Protein AF-A0A9W8NAR3-F1 (afdb_monomer)

Sequence (316 aa):
MAICALVTGRVRDGSVTNPRWDLSSLLWLDSNVFYLETQRQLASVGDQADVHTIRAHAILAITAIQNGRTRNLHKHLGIYHMLVDMYALHAESNWPFWSIYTLDVFQSVVWGGTIRSREQQTNVSYPIEVEDDLLNDTDDSHFNLSMTQASPGINTLSPSSRDSSSGGNDCWLFGWNFVTDLYRVLEHALTRFRGKQHCSRREGFLTDIYQEQSTVTATSVHNSAMAMYANLPENFKQTAPITYDSRKDLFGFQAANITASLQLLRIVLFTAEGASIQDRCRIASEVIAAFISIPVEYLLAKSKRLCCPWHNFWIT

Foldseek 3Di:
DLVLLQVLLLLCLVLDDDPVDPSVVSVVDHSVVVLVVLVVVLVVCPPVDDPVNLVSLLSQLLSCVLVVNVVSVCVSLVVNVVVCVVVVVLEQVRDDDQLSQLVLLVCCLPVVDDRPDAPVSGHHDQDDQDAPVVVDPPDPDDPPPPPPDDDPDDDDDDPPDDPPDDGRLLRLSNLVVLLSVLSNLSNVLCCPQVVVVVCVVPDDPVCVVCVPPDPDALVNSLVVNVVVVVPRDPLLQAQDDDPVPPSSNSSNLSNLSSLLSNLSSVQSRCVRVVHDPVVNVVSVVVNVVSNVRHPVSSVSSPVSPSRDPPPDPPVD

Mean predicted aligned error: 10.88 Å

Nearest PDB structures (foldseek):
  5k3g-assembly1_A  TM=2.071E-01  e=2.905E+00  Caenorhabditis elegans
  5k3h-assembly2_C  TM=1.997E-01  e=3.308E+00  Caenorhabditis elegans

Solvent-accessible surface area (backbone atoms only — not comparable to full-atom values): 18632 Å² total; per-residue (Å²): 83,36,66,54,15,39,50,29,43,35,49,69,61,56,35,66,77,63,83,90,53,70,58,74,69,49,56,74,49,61,28,61,59,28,44,52,51,35,53,55,52,59,67,70,44,66,91,68,71,49,75,65,54,44,50,41,25,51,40,44,18,50,37,19,52,52,68,70,34,59,71,51,19,52,53,23,46,51,52,29,51,53,49,35,61,75,69,54,37,45,35,48,94,66,45,95,53,67,49,62,42,44,31,39,42,48,50,16,70,75,74,69,52,77,65,80,74,54,68,94,76,42,56,61,80,80,82,78,64,63,57,75,86,77,66,63,94,81,61,99,67,77,84,77,70,78,86,75,70,96,71,89,78,90,73,84,84,68,97,82,77,75,84,87,73,86,57,66,92,78,20,66,54,47,48,50,51,51,43,49,50,52,41,52,51,41,46,53,47,46,57,58,40,54,40,51,72,57,41,78,79,52,91,49,82,61,54,75,75,60,57,78,85,69,86,80,46,54,68,57,54,50,54,51,54,51,51,55,58,67,72,47,62,65,65,49,70,41,47,65,77,87,74,85,43,69,77,64,39,47,30,24,51,35,9,49,46,40,53,53,52,51,45,50,44,50,54,54,40,45,65,53,74,68,58,51,72,69,55,50,52,51,52,52,50,51,44,50,52,59,53,68,66,40,48,63,65,55,44,40,40,39,82,55,35,79,55,61,88,72,73,70,80,75,78,117

Secondary structure (DSSP, 8-state):
-HHHHHHHHHHHTT----TTS-HHHHHTS-HHHHHHHHHHHHHHSTT---HHHHHHHHHHHHHHHHTT-HHHHHHHHHHHHHHHHHTTTTBGGG---HHHHHHHHHHHHHH-----S-GGG-B-PPPP---GGG--TT--S----------S------TT----SS-TTT-HHHHHHHHHHHHHHHHHHIIIIIHHHHHTT---HHHHHS-------HHHHHHHHHHHHHTS-GGGT--PPP-S-HHHHHHHHHHHHHHHHHHHHHHHHHHHTT--HHHHHHHHHHHHHHHHTS-HHHHHHHTT-TT---SSTT--

Radius of gyration: 21.17 Å; Cα contacts (8 Å, |Δi|>4): 261; chains: 1; bounding box: 52×56×61 Å

Structure (mmCIF, N/CA/C/O backbone):
data_AF-A0A9W8NAR3-F1
#
_entry.id   AF-A0A9W8NAR3-F1
#
loop_
_atom_site.group_PDB
_atom_site.id
_atom_site.type_symbol
_atom_site.label_atom_id
_atom_site.label_alt_id
_atom_site.label_comp_id
_atom_site.label_asym_id
_atom_site.label_entity_id
_atom_site.label_seq_id
_atom_site.pdbx_PDB_ins_code
_atom_site.Cartn_x
_atom_site.Cartn_y
_atom_site.Cartn_z
_atom_site.occupancy
_atom_site.B_iso_or_equiv
_atom_site.auth_seq_id
_atom_site.auth_comp_id
_atom_site.auth_asym_id
_atom_site.auth_atom_id
_atom_site.pdbx_PDB_model_num
ATOM 1 N N . MET A 1 1 ? 12.104 -1.908 -16.417 1.00 91.81 1 MET A N 1
ATOM 2 C CA . MET A 1 1 ? 13.060 -1.914 -15.280 1.00 91.81 1 MET A CA 1
ATOM 3 C C . MET A 1 1 ? 12.394 -1.747 -13.911 1.00 91.81 1 MET A C 1
ATOM 5 O O . MET A 1 1 ? 12.716 -2.525 -13.022 1.00 91.81 1 MET A O 1
ATOM 9 N N . ALA A 1 2 ? 11.440 -0.822 -13.722 1.00 92.25 2 ALA A N 1
ATOM 10 C CA . ALA A 1 2 ? 10.796 -0.596 -12.415 1.00 92.25 2 ALA A CA 1
ATOM 11 C C . ALA A 1 2 ? 10.169 -1.869 -11.806 1.00 92.25 2 ALA A C 1
ATOM 13 O O . ALA A 1 2 ? 10.406 -2.190 -10.644 1.00 92.25 2 ALA A O 1
ATOM 14 N N . ILE A 1 3 ? 9.422 -2.629 -12.618 1.00 91.50 3 ILE A N 1
ATOM 15 C CA . ILE A 1 3 ? 8.822 -3.909 -12.208 1.00 91.50 3 ILE A CA 1
ATOM 16 C C . ILE A 1 3 ? 9.911 -4.915 -11.820 1.00 91.50 3 ILE A C 1
ATOM 18 O O . ILE A 1 3 ? 9.800 -5.559 -10.783 1.00 91.50 3 ILE A O 1
ATOM 22 N N . CYS A 1 4 ? 10.996 -5.011 -12.594 1.00 92.94 4 CYS A N 1
ATOM 23 C CA . CYS A 1 4 ? 12.124 -5.893 -12.283 1.00 92.94 4 CYS A CA 1
ATOM 24 C C . CYS A 1 4 ? 12.739 -5.552 -10.921 1.00 92.94 4 CYS A C 1
ATOM 26 O O . CYS A 1 4 ? 12.999 -6.460 -10.138 1.00 92.94 4 CYS A O 1
ATOM 28 N N . ALA A 1 5 ? 12.907 -4.264 -10.600 1.00 93.88 5 ALA A N 1
ATOM 29 C CA . ALA A 1 5 ? 13.390 -3.824 -9.291 1.00 93.88 5 ALA A CA 1
ATOM 30 C C . ALA A 1 5 ? 12.467 -4.301 -8.159 1.00 93.88 5 ALA A C 1
ATOM 32 O O . ALA A 1 5 ? 12.941 -4.853 -7.164 1.00 93.88 5 ALA A O 1
ATOM 33 N N . LEU A 1 6 ? 11.152 -4.146 -8.328 1.00 91.75 6 LEU A N 1
ATOM 34 C CA . LEU A 1 6 ? 10.161 -4.605 -7.357 1.00 91.75 6 LEU A CA 1
ATOM 35 C C . LEU A 1 6 ? 10.187 -6.133 -7.184 1.00 91.75 6 LEU A C 1
ATOM 37 O O . LEU A 1 6 ? 10.246 -6.636 -6.063 1.00 91.75 6 LEU A O 1
ATOM 41 N N . VAL A 1 7 ? 10.147 -6.875 -8.292 1.00 90.19 7 VAL A N 1
ATOM 42 C CA . VAL A 1 7 ? 10.046 -8.342 -8.302 1.00 90.19 7 VAL A CA 1
ATOM 43 C C . VAL A 1 7 ? 11.311 -8.989 -7.746 1.00 90.19 7 VAL A C 1
ATOM 45 O O . VAL A 1 7 ? 11.210 -9.840 -6.869 1.00 90.19 7 VAL A O 1
ATOM 48 N N . THR A 1 8 ? 12.498 -8.557 -8.173 1.00 91.00 8 THR A N 1
ATOM 49 C CA . THR A 1 8 ? 13.775 -9.062 -7.627 1.00 91.00 8 THR A CA 1
ATOM 50 C C . THR A 1 8 ? 13.908 -8.764 -6.137 1.00 91.00 8 THR A C 1
ATOM 52 O O . THR A 1 8 ? 14.331 -9.627 -5.372 1.00 91.00 8 THR A O 1
ATOM 55 N N . GLY A 1 9 ? 13.445 -7.590 -5.688 1.00 89.25 9 GLY A N 1
ATOM 56 C CA . GLY A 1 9 ? 13.336 -7.286 -4.264 1.00 89.25 9 GLY A CA 1
ATOM 57 C C . GLY A 1 9 ? 12.456 -8.304 -3.536 1.00 89.25 9 GLY A C 1
ATOM 58 O O . GLY A 1 9 ? 12.820 -8.775 -2.466 1.00 89.25 9 GLY A O 1
ATOM 59 N N . ARG A 1 10 ? 11.317 -8.691 -4.124 1.00 87.81 10 ARG A N 1
ATOM 60 C CA . ARG A 1 10 ? 10.401 -9.686 -3.539 1.00 87.81 10 ARG A CA 1
ATOM 61 C C . ARG A 1 10 ? 10.975 -11.095 -3.511 1.00 87.81 10 ARG A C 1
ATOM 63 O O . ARG A 1 10 ? 10.739 -11.805 -2.541 1.00 87.81 10 ARG A O 1
ATOM 70 N N . VAL A 1 11 ? 11.734 -11.486 -4.532 1.00 89.75 11 VAL A N 1
ATOM 71 C CA . VAL A 1 11 ? 12.467 -12.759 -4.530 1.00 89.75 11 VAL A CA 1
ATOM 72 C C . VAL A 1 11 ? 13.490 -12.769 -3.394 1.00 89.75 11 VAL A C 1
ATOM 74 O O . VAL A 1 11 ? 13.456 -13.674 -2.565 1.00 89.75 11 VAL A O 1
ATOM 77 N N . ARG A 1 12 ? 14.329 -11.727 -3.292 1.00 89.19 12 ARG A N 1
ATOM 78 C CA . ARG A 1 12 ? 15.300 -11.554 -2.194 1.00 89.19 12 ARG A CA 1
ATOM 79 C C . ARG A 1 12 ? 14.636 -11.641 -0.819 1.00 89.19 12 ARG A C 1
ATOM 81 O O . ARG A 1 12 ? 15.211 -12.181 0.116 1.00 89.19 12 ARG A O 1
ATOM 88 N N . ASP A 1 13 ? 13.432 -11.092 -0.700 1.00 84.44 13 ASP A N 1
ATOM 89 C CA . ASP A 1 13 ? 12.681 -11.033 0.551 1.00 84.44 13 ASP A CA 1
ATOM 90 C C . ASP A 1 13 ? 11.906 -12.326 0.879 1.00 84.44 13 ASP A C 1
ATOM 92 O O . ASP A 1 13 ? 11.224 -12.373 1.901 1.00 84.44 13 ASP A O 1
ATOM 96 N N . GLY A 1 14 ? 11.993 -13.364 0.038 1.00 86.25 14 GLY A N 1
ATOM 97 C CA . GLY A 1 14 ? 11.310 -14.645 0.248 1.00 86.25 14 GLY A CA 1
ATOM 98 C C . GLY A 1 14 ? 9.807 -14.615 -0.045 1.00 86.25 14 GLY A C 1
ATOM 99 O O . GLY A 1 14 ? 9.084 -15.533 0.326 1.00 86.25 14 GLY A O 1
ATOM 100 N N . SER A 1 15 ? 9.306 -13.573 -0.718 1.00 83.88 15 SER A N 1
ATOM 101 C CA . SER A 1 15 ? 7.883 -13.429 -1.054 1.00 83.88 15 SER A CA 1
ATOM 102 C C . SER A 1 15 ? 7.422 -14.339 -2.202 1.00 83.88 15 SER A C 1
ATOM 104 O O . SER A 1 15 ? 6.232 -14.358 -2.517 1.00 83.88 15 SER A O 1
ATOM 106 N N . VAL A 1 16 ? 8.350 -15.012 -2.889 1.00 85.19 16 VAL A N 1
ATOM 107 C CA . VAL A 1 16 ? 8.065 -15.943 -3.987 1.00 85.19 16 VAL A CA 1
ATOM 108 C C . VAL A 1 16 ? 8.358 -17.353 -3.494 1.00 85.19 16 VAL A C 1
ATOM 110 O O . VAL A 1 16 ? 9.515 -17.717 -3.322 1.00 85.19 16 VAL A O 1
ATOM 113 N N . THR A 1 17 ? 7.303 -18.130 -3.263 1.00 83.12 17 THR A N 1
ATOM 114 C CA . THR A 1 17 ? 7.389 -19.498 -2.722 1.00 83.12 17 THR A CA 1
ATOM 115 C C . THR A 1 17 ? 7.013 -20.572 -3.742 1.00 83.12 17 THR A C 1
ATOM 117 O O . THR A 1 17 ? 7.220 -21.754 -3.491 1.00 83.12 17 THR A O 1
ATOM 120 N N . ASN A 1 18 ? 6.481 -20.180 -4.907 1.00 84.50 18 ASN A N 1
ATOM 121 C CA . ASN A 1 18 ? 6.012 -21.130 -5.912 1.00 84.50 18 ASN A CA 1
ATOM 122 C C . ASN A 1 18 ? 7.185 -21.940 -6.497 1.00 84.50 18 ASN A C 1
ATOM 124 O O . ASN A 1 18 ? 8.070 -21.337 -7.113 1.00 84.50 18 ASN A O 1
ATOM 128 N N . PRO A 1 19 ? 7.169 -23.282 -6.371 1.00 83.88 19 PRO A N 1
ATOM 129 C CA . PRO A 1 19 ? 8.270 -24.144 -6.797 1.00 83.88 19 PRO A CA 1
ATOM 130 C C . PRO A 1 19 ? 8.473 -24.175 -8.317 1.00 83.88 19 PRO A C 1
ATOM 132 O O . PRO A 1 19 ? 9.491 -24.675 -8.781 1.00 83.88 19 PRO A O 1
ATOM 135 N N . ARG A 1 20 ? 7.535 -23.632 -9.108 1.00 87.75 20 ARG A N 1
ATOM 136 C CA . ARG A 1 20 ? 7.681 -23.519 -10.568 1.00 87.75 20 ARG A CA 1
ATOM 137 C C . ARG A 1 20 ? 8.817 -22.586 -10.997 1.00 87.75 20 ARG A C 1
ATOM 139 O O . ARG A 1 20 ? 9.223 -22.624 -12.153 1.00 87.75 20 ARG A O 1
ATOM 146 N N . TRP A 1 21 ? 9.264 -21.701 -10.109 1.00 86.75 21 TRP A N 1
ATOM 147 C CA . TRP A 1 21 ? 10.299 -20.717 -10.402 1.00 86.75 21 TRP A CA 1
ATOM 148 C C . TRP A 1 21 ? 11.654 -21.178 -9.873 1.00 86.75 21 TRP A C 1
ATOM 150 O O . TRP A 1 21 ? 11.768 -21.600 -8.724 1.00 86.75 21 TRP A O 1
ATOM 160 N N . ASP A 1 22 ? 12.698 -21.016 -10.685 1.00 89.38 22 ASP A N 1
ATOM 161 C CA . ASP A 1 22 ? 14.076 -21.194 -10.234 1.00 89.38 22 ASP A CA 1
ATOM 162 C C . ASP A 1 22 ? 14.505 -19.998 -9.369 1.00 89.38 22 ASP A C 1
ATOM 164 O O . ASP A 1 22 ? 14.980 -18.969 -9.850 1.00 89.38 22 ASP A O 1
ATOM 168 N N . LEU A 1 23 ? 14.295 -20.124 -8.058 1.00 87.69 23 LEU A N 1
ATOM 169 C CA . LEU A 1 23 ? 14.657 -19.085 -7.096 1.00 87.69 23 LEU A CA 1
ATOM 170 C C . LEU A 1 23 ? 16.171 -18.871 -7.022 1.00 87.69 23 LEU A C 1
ATOM 172 O O . LEU A 1 23 ? 16.607 -17.753 -6.750 1.00 87.69 23 LEU A O 1
ATOM 176 N N . SER A 1 24 ? 16.978 -19.906 -7.274 1.00 88.50 24 SER A N 1
ATOM 177 C CA . SER A 1 24 ? 18.432 -19.811 -7.166 1.00 88.50 24 SER A CA 1
ATOM 178 C C . SER A 1 24 ? 18.999 -18.842 -8.192 1.00 88.50 24 SER A C 1
ATOM 180 O O . SER A 1 24 ? 19.799 -17.993 -7.813 1.00 88.50 24 SER A O 1
ATOM 182 N N . SER A 1 25 ? 18.557 -18.900 -9.452 1.00 89.62 25 SER A N 1
ATOM 183 C CA . SER A 1 25 ? 18.981 -17.930 -10.471 1.00 89.62 25 SER A CA 1
ATOM 184 C C . SER A 1 25 ? 18.446 -16.521 -10.206 1.00 89.62 25 SER A C 1
ATOM 186 O O . SER A 1 25 ? 19.183 -15.546 -10.358 1.00 89.62 25 SER A O 1
ATOM 188 N N . LEU A 1 26 ? 17.197 -16.395 -9.751 1.00 87.75 26 LEU A N 1
ATOM 189 C CA . LEU A 1 26 ? 16.574 -15.095 -9.489 1.00 87.75 26 LEU A CA 1
ATOM 190 C C . LEU A 1 26 ? 17.193 -14.351 -8.293 1.00 87.75 26 LEU A C 1
ATOM 192 O O . LEU A 1 26 ? 17.181 -13.121 -8.277 1.00 87.75 26 LEU A O 1
ATOM 196 N N . LEU A 1 27 ? 17.753 -15.066 -7.313 1.00 88.88 27 LEU A N 1
ATOM 197 C CA . LEU A 1 27 ? 18.422 -14.472 -6.148 1.00 88.88 27 LEU A CA 1
ATOM 198 C C . LEU A 1 27 ? 19.744 -13.769 -6.489 1.00 88.88 27 LEU A C 1
ATOM 200 O O . LEU A 1 27 ? 20.149 -12.869 -5.756 1.00 88.88 27 LEU A O 1
ATOM 204 N N . TRP A 1 28 ? 20.402 -14.134 -7.595 1.00 89.81 28 TRP A N 1
ATOM 205 C CA . TRP A 1 28 ? 21.632 -13.466 -8.047 1.00 89.81 28 TRP A CA 1
ATOM 206 C C . TRP A 1 28 ? 21.384 -12.063 -8.616 1.00 89.81 28 TRP A C 1
ATOM 208 O O . TRP A 1 28 ? 22.326 -11.290 -8.792 1.00 89.81 28 TRP A O 1
ATOM 218 N N . LEU A 1 29 ? 20.129 -11.717 -8.912 1.00 91.31 29 LEU A N 1
ATOM 219 C CA . LEU A 1 29 ? 19.759 -10.426 -9.479 1.00 91.31 29 LEU A CA 1
ATOM 220 C C . LEU A 1 29 ? 19.651 -9.352 -8.387 1.00 91.31 29 LEU A C 1
ATOM 222 O O . LEU A 1 29 ? 18.815 -9.439 -7.486 1.00 91.31 29 LEU A O 1
ATOM 226 N N . ASP A 1 30 ? 20.436 -8.278 -8.504 1.00 91.44 30 ASP A N 1
ATOM 227 C CA . ASP A 1 30 ? 20.342 -7.142 -7.582 1.00 91.44 30 ASP A CA 1
ATOM 228 C C . ASP A 1 30 ? 19.218 -6.172 -7.989 1.00 91.44 30 ASP A C 1
ATOM 230 O O . ASP A 1 30 ? 19.285 -5.475 -9.006 1.00 91.44 30 ASP A O 1
ATOM 234 N N . SER A 1 31 ? 18.201 -6.070 -7.129 1.00 91.38 31 SER A N 1
ATOM 235 C CA . SER A 1 31 ? 17.097 -5.105 -7.229 1.00 91.38 31 SER A CA 1
ATOM 236 C C . SER A 1 31 ? 17.566 -3.658 -7.419 1.00 91.38 31 SER A C 1
ATOM 238 O O . SER A 1 31 ? 16.918 -2.888 -8.135 1.00 91.38 31 SER A O 1
ATOM 240 N N . ASN A 1 32 ? 18.711 -3.277 -6.842 1.00 94.19 32 ASN A N 1
ATOM 241 C CA . ASN A 1 32 ? 19.236 -1.918 -6.963 1.00 94.19 32 ASN A CA 1
ATOM 242 C C . ASN A 1 32 ? 19.672 -1.563 -8.377 1.00 94.19 32 ASN A C 1
ATOM 244 O O . ASN A 1 32 ? 19.496 -0.412 -8.771 1.00 94.19 32 ASN A O 1
ATOM 248 N N . VAL A 1 33 ? 20.195 -2.521 -9.142 1.00 96.06 33 VAL A N 1
ATOM 249 C CA . VAL A 1 33 ? 20.620 -2.286 -10.527 1.00 96.06 33 VAL A CA 1
ATOM 250 C C . VAL A 1 33 ? 19.419 -1.838 -11.356 1.00 96.06 33 VAL A C 1
ATOM 252 O O . VAL A 1 33 ? 19.454 -0.790 -11.999 1.00 96.06 33 VAL A O 1
ATOM 255 N N . PHE A 1 34 ? 18.303 -2.561 -11.251 1.00 96.56 34 PHE A N 1
ATOM 256 C CA . PHE A 1 34 ? 17.056 -2.206 -11.928 1.00 96.56 34 PHE A CA 1
ATOM 257 C C . PHE A 1 34 ? 16.450 -0.899 -11.404 1.00 96.56 34 PHE A C 1
ATOM 259 O O . PHE A 1 34 ? 15.904 -0.113 -12.183 1.00 96.56 34 PHE A O 1
ATOM 266 N N . TYR A 1 35 ? 16.541 -0.652 -10.094 1.00 96.12 35 TYR A N 1
ATOM 267 C CA . TYR A 1 35 ? 16.041 0.575 -9.474 1.00 96.12 35 TYR A CA 1
ATOM 268 C C . TYR A 1 35 ? 16.787 1.809 -10.000 1.00 96.12 35 TYR A C 1
ATOM 270 O O . TYR A 1 35 ? 16.156 2.766 -10.451 1.00 96.12 35 TYR A O 1
ATOM 278 N N . LEU A 1 36 ? 18.123 1.774 -9.983 1.00 96.25 36 LEU A N 1
ATOM 279 C CA . LEU A 1 36 ? 18.986 2.860 -10.455 1.00 96.25 36 LEU A CA 1
ATOM 280 C C . LEU A 1 36 ? 18.841 3.079 -11.959 1.00 96.25 36 LEU A C 1
ATOM 282 O O . LEU A 1 36 ? 18.730 4.221 -12.398 1.00 96.25 36 LEU A O 1
ATOM 286 N N . GLU A 1 37 ? 18.758 2.003 -12.741 1.00 96.31 37 GLU A N 1
ATOM 287 C CA . GLU A 1 37 ? 18.550 2.113 -14.184 1.00 96.31 37 GLU A CA 1
ATOM 288 C C . GLU A 1 37 ? 17.192 2.746 -14.512 1.00 96.31 37 GLU A C 1
ATOM 290 O O . GLU A 1 37 ? 17.100 3.605 -15.385 1.00 96.31 37 GLU A O 1
ATOM 295 N N . THR A 1 38 ? 16.142 2.417 -13.752 1.00 95.62 38 THR A N 1
ATOM 296 C CA . THR A 1 38 ? 14.844 3.095 -13.888 1.00 95.62 38 THR A CA 1
ATOM 297 C C . THR A 1 38 ? 14.971 4.590 -13.587 1.00 95.62 38 THR A C 1
ATOM 299 O O . THR A 1 38 ? 14.441 5.410 -14.328 1.00 95.62 38 THR A O 1
ATOM 302 N N . GLN A 1 39 ? 15.693 4.974 -12.528 1.00 94.94 39 GLN A N 1
ATOM 303 C CA . GLN A 1 39 ? 15.910 6.389 -12.209 1.00 94.94 39 GLN A CA 1
ATOM 304 C C . GLN A 1 39 ? 16.693 7.119 -13.304 1.00 94.94 39 GLN A C 1
ATOM 306 O O . GLN A 1 39 ? 16.363 8.261 -13.619 1.00 94.94 39 GLN A O 1
ATOM 311 N N . ARG A 1 40 ? 17.695 6.463 -13.898 1.00 94.56 40 ARG A N 1
ATOM 312 C CA . ARG A 1 40 ? 18.472 7.001 -15.018 1.00 94.56 40 ARG A CA 1
ATOM 313 C C . ARG A 1 40 ? 17.588 7.248 -16.240 1.00 94.56 40 ARG A C 1
ATOM 315 O O . ARG A 1 40 ? 17.671 8.317 -16.835 1.00 94.56 40 ARG A O 1
ATOM 322 N N . GLN A 1 41 ? 16.717 6.295 -16.576 1.00 93.44 41 GLN A N 1
ATOM 323 C CA . GLN A 1 41 ? 15.772 6.428 -17.687 1.00 93.44 41 GLN A CA 1
ATOM 324 C C . GLN A 1 41 ? 14.765 7.550 -17.431 1.00 93.44 41 GLN A C 1
ATOM 326 O O . GLN A 1 41 ? 14.601 8.416 -18.281 1.00 93.44 41 GLN A O 1
ATOM 331 N N . LEU A 1 42 ? 14.172 7.616 -16.237 1.00 92.81 42 LEU A N 1
ATOM 332 C CA . LEU A 1 42 ? 13.229 8.684 -15.886 1.00 92.81 42 LEU A CA 1
ATOM 333 C C . LEU A 1 42 ? 13.876 10.075 -15.916 1.00 92.81 42 LEU A C 1
ATOM 335 O O . LEU A 1 42 ? 13.237 11.032 -16.331 1.00 92.81 42 LEU A O 1
ATOM 339 N N . ALA A 1 43 ? 15.152 10.195 -15.541 1.00 89.06 43 ALA A N 1
ATOM 340 C CA . ALA A 1 43 ? 15.880 11.458 -15.656 1.00 89.06 43 ALA A CA 1
ATOM 341 C C . ALA A 1 43 ? 16.096 11.898 -17.116 1.00 89.06 43 ALA A C 1
ATOM 343 O O . ALA A 1 43 ? 16.239 13.089 -17.374 1.00 89.06 43 ALA A O 1
ATOM 344 N N . SER A 1 44 ? 16.111 10.956 -18.066 1.00 86.19 44 SER A N 1
ATOM 345 C CA . SER A 1 44 ? 16.266 11.252 -19.497 1.00 86.19 44 SER A CA 1
ATOM 346 C C . SER A 1 44 ? 14.963 11.625 -20.211 1.00 86.19 44 SER A C 1
ATOM 348 O O . SER A 1 44 ? 15.029 12.177 -21.304 1.00 86.19 44 SER A O 1
ATOM 350 N N . VAL A 1 45 ? 13.800 11.360 -19.601 1.00 83.19 45 VAL A N 1
ATOM 351 C CA . VAL A 1 45 ? 12.476 11.659 -20.183 1.00 83.19 45 VAL A CA 1
ATOM 352 C C . VAL A 1 45 ? 12.226 13.174 -20.305 1.00 83.19 45 VAL A C 1
ATOM 354 O O . VAL A 1 45 ? 11.510 13.610 -21.205 1.00 83.19 45 VAL A O 1
ATOM 357 N N . GLY A 1 46 ? 12.864 13.996 -19.462 1.00 75.00 46 GLY A N 1
ATOM 358 C CA . GLY A 1 46 ? 12.698 15.454 -19.491 1.00 75.00 46 GLY A CA 1
ATOM 359 C C . GLY A 1 46 ? 11.231 15.865 -19.323 1.00 75.00 46 GLY A C 1
ATOM 360 O O . GLY A 1 46 ? 10.529 15.308 -18.482 1.00 75.00 46 GLY A O 1
ATOM 361 N N . ASP A 1 47 ? 10.768 16.808 -20.148 1.00 74.19 47 ASP A N 1
ATOM 362 C CA . ASP A 1 47 ? 9.387 17.323 -20.115 1.00 74.19 47 ASP A CA 1
ATOM 363 C C . ASP A 1 47 ? 8.367 16.415 -20.833 1.00 74.19 47 ASP A C 1
ATOM 365 O O . ASP A 1 47 ? 7.166 16.671 -20.788 1.00 74.19 47 ASP A O 1
ATOM 369 N N . GLN A 1 48 ? 8.813 15.342 -21.495 1.00 78.56 48 GLN A N 1
ATOM 370 C CA . GLN A 1 48 ? 7.954 14.423 -22.254 1.00 78.56 48 GLN A CA 1
ATOM 371 C C . GLN A 1 48 ? 7.436 13.282 -21.370 1.00 78.56 48 GLN A C 1
ATOM 373 O O . GLN A 1 48 ? 7.544 12.108 -21.724 1.00 78.56 48 GLN A O 1
ATOM 378 N N . ALA A 1 49 ? 6.920 13.613 -20.185 1.00 81.19 49 ALA A N 1
ATOM 379 C CA . ALA A 1 49 ? 6.352 12.601 -19.310 1.00 81.19 49 ALA A CA 1
ATOM 380 C C . ALA A 1 49 ? 5.101 11.991 -19.955 1.00 81.19 49 ALA A C 1
ATOM 382 O O . ALA A 1 49 ? 4.237 12.672 -20.508 1.00 81.19 49 ALA A O 1
ATOM 383 N N . ASP A 1 50 ? 5.025 10.673 -19.890 1.00 84.75 50 ASP A N 1
ATOM 384 C CA . ASP A 1 50 ? 3.899 9.902 -20.374 1.00 84.75 50 ASP A CA 1
ATOM 385 C C . ASP A 1 50 ? 3.258 9.127 -19.224 1.00 84.75 50 ASP A C 1
ATOM 387 O O . ASP A 1 50 ? 3.692 9.125 -18.066 1.00 84.75 50 ASP A O 1
ATOM 391 N N . VAL A 1 51 ? 2.213 8.399 -19.570 1.00 82.62 51 VAL A N 1
ATOM 392 C CA . VAL A 1 51 ? 1.511 7.508 -18.663 1.00 82.62 51 VAL A CA 1
ATOM 393 C C . VAL A 1 51 ? 2.459 6.477 -18.018 1.00 82.62 51 VAL A C 1
ATOM 395 O O . VAL A 1 51 ? 2.336 6.171 -16.828 1.00 82.62 51 VAL A O 1
ATOM 398 N N . HIS A 1 52 ? 3.453 5.965 -18.749 1.00 85.56 52 HIS A N 1
ATOM 399 C CA . HIS A 1 52 ? 4.429 5.008 -18.219 1.00 85.56 52 HIS A CA 1
ATOM 400 C C . HIS A 1 52 ? 5.401 5.632 -17.211 1.00 85.56 52 HIS A C 1
ATOM 402 O O . HIS A 1 52 ? 5.821 4.957 -16.269 1.00 85.56 52 HIS A O 1
ATOM 408 N N . THR A 1 53 ? 5.699 6.920 -17.339 1.00 90.56 53 THR A N 1
ATOM 409 C CA . THR A 1 53 ? 6.500 7.702 -16.390 1.00 90.56 53 THR A CA 1
ATOM 410 C C . THR A 1 53 ? 5.801 7.771 -15.031 1.00 90.56 53 THR A C 1
ATOM 412 O O . THR A 1 53 ? 6.412 7.510 -13.989 1.00 90.56 53 THR A O 1
ATOM 415 N N . ILE A 1 54 ? 4.487 8.011 -15.036 1.00 89.31 54 ILE A N 1
ATOM 416 C CA . ILE A 1 54 ? 3.643 8.017 -13.830 1.00 89.31 54 ILE A CA 1
ATOM 417 C C . ILE A 1 54 ? 3.644 6.628 -13.178 1.00 89.31 54 ILE A C 1
ATOM 419 O O . ILE A 1 54 ? 3.911 6.492 -11.980 1.00 89.31 54 ILE A O 1
ATOM 423 N N . ARG A 1 55 ? 3.437 5.575 -13.983 1.00 87.81 55 ARG A N 1
ATOM 424 C CA . ARG A 1 55 ? 3.472 4.162 -13.552 1.00 87.81 55 ARG A CA 1
ATOM 425 C C . ARG A 1 55 ? 4.814 3.790 -12.931 1.00 87.81 55 ARG A C 1
ATOM 427 O O . ARG A 1 55 ? 4.867 3.158 -11.878 1.00 87.81 55 ARG A O 1
ATOM 434 N N . ALA A 1 56 ? 5.912 4.205 -13.553 1.00 92.75 56 ALA A N 1
ATOM 435 C CA . ALA A 1 56 ? 7.253 3.936 -13.061 1.00 92.75 56 ALA A CA 1
ATOM 436 C C . ALA A 1 56 ? 7.496 4.607 -11.703 1.00 92.75 56 ALA A C 1
ATOM 438 O O . ALA A 1 56 ? 8.041 3.967 -10.804 1.00 92.75 56 ALA A O 1
ATOM 439 N N . HIS A 1 57 ? 7.047 5.851 -11.507 1.00 93.62 57 HIS A N 1
ATOM 440 C CA . HIS A 1 57 ? 7.122 6.513 -10.204 1.00 93.62 57 HIS A CA 1
ATOM 441 C C . HIS A 1 57 ? 6.267 5.827 -9.136 1.00 93.62 57 HIS A C 1
ATOM 443 O O . HIS A 1 57 ? 6.767 5.595 -8.035 1.00 93.62 57 HIS A O 1
ATOM 449 N N . ALA A 1 58 ? 5.045 5.410 -9.468 1.00 91.44 58 ALA A N 1
ATOM 450 C CA . ALA A 1 58 ? 4.215 4.575 -8.601 1.00 91.44 58 ALA A CA 1
ATOM 451 C C . ALA A 1 58 ? 4.951 3.287 -8.171 1.00 91.44 58 ALA A C 1
ATOM 453 O O . ALA A 1 58 ? 5.082 2.997 -6.981 1.00 91.44 58 ALA A O 1
ATOM 454 N N . ILE A 1 59 ? 5.525 2.543 -9.119 1.00 92.56 59 ILE A N 1
ATOM 455 C CA . ILE A 1 59 ? 6.245 1.291 -8.836 1.00 92.56 59 ILE A CA 1
ATOM 456 C C . ILE A 1 59 ? 7.532 1.540 -8.035 1.00 92.56 59 ILE A C 1
ATOM 458 O O . ILE A 1 59 ? 7.854 0.766 -7.129 1.00 92.56 59 ILE A O 1
ATOM 462 N N . LEU A 1 60 ? 8.272 2.618 -8.311 1.00 94.56 60 LEU A N 1
ATOM 463 C CA . LEU A 1 60 ? 9.460 2.980 -7.532 1.00 94.56 60 LEU A CA 1
ATOM 464 C C . LEU A 1 60 ? 9.105 3.407 -6.105 1.00 94.56 60 LEU A C 1
ATOM 466 O O . LEU A 1 60 ? 9.855 3.076 -5.189 1.00 94.56 60 LEU A O 1
ATOM 470 N N . ALA A 1 61 ? 7.968 4.075 -5.887 1.00 93.06 61 ALA A N 1
ATOM 471 C CA . ALA A 1 61 ? 7.456 4.373 -4.550 1.00 93.06 61 ALA A CA 1
ATOM 472 C C . ALA A 1 61 ? 7.202 3.076 -3.761 1.00 93.06 61 ALA A C 1
ATOM 474 O O . ALA A 1 61 ? 7.689 2.920 -2.639 1.00 93.06 61 ALA A O 1
ATOM 475 N N . ILE A 1 62 ? 6.548 2.101 -4.394 1.00 90.19 62 ILE A N 1
ATOM 476 C CA . ILE A 1 62 ? 6.273 0.775 -3.821 1.00 90.19 62 ILE A CA 1
ATOM 477 C C . ILE A 1 62 ? 7.574 -0.004 -3.557 1.00 90.19 62 ILE A C 1
ATOM 479 O O . ILE A 1 62 ? 7.752 -0.638 -2.517 1.00 90.19 62 ILE A O 1
ATOM 483 N N . THR A 1 63 ? 8.537 0.081 -4.471 1.00 91.75 63 THR A N 1
ATOM 484 C CA . THR A 1 63 ? 9.850 -0.555 -4.303 1.00 91.75 63 THR A CA 1
ATOM 485 C C . THR A 1 63 ? 10.651 0.110 -3.180 1.00 91.75 63 THR A C 1
ATOM 487 O O . THR A 1 63 ? 11.376 -0.555 -2.439 1.00 91.75 63 THR A O 1
ATOM 490 N N . ALA A 1 64 ? 10.526 1.427 -3.017 1.00 92.19 64 ALA A N 1
ATOM 491 C CA . ALA A 1 64 ? 11.196 2.173 -1.964 1.00 92.19 64 ALA A CA 1
ATOM 492 C C . ALA A 1 64 ? 10.659 1.799 -0.579 1.00 92.19 64 ALA A C 1
ATOM 494 O O . ALA A 1 64 ? 11.462 1.523 0.311 1.00 92.19 64 ALA A O 1
ATOM 495 N N . ILE A 1 65 ? 9.335 1.721 -0.401 1.00 87.31 65 ILE A N 1
ATOM 496 C CA . ILE A 1 65 ? 8.731 1.301 0.873 1.00 87.31 65 ILE A CA 1
ATOM 497 C C . ILE A 1 65 ? 9.079 -0.149 1.219 1.00 87.31 65 ILE A C 1
ATOM 499 O O . ILE A 1 65 ? 9.472 -0.419 2.351 1.00 87.31 65 ILE A O 1
ATOM 503 N N . GLN A 1 66 ? 9.058 -1.054 0.235 1.00 85.94 66 GLN A N 1
ATOM 504 C CA . GLN A 1 66 ? 9.489 -2.444 0.400 1.00 85.94 66 GLN A CA 1
ATOM 505 C C . GLN A 1 66 ? 10.933 -2.548 0.932 1.00 85.94 66 GLN A C 1
ATOM 507 O O . GLN A 1 66 ? 11.241 -3.411 1.753 1.00 85.94 66 GLN A O 1
ATOM 512 N N . ASN A 1 67 ? 11.814 -1.650 0.489 1.00 87.81 67 ASN A N 1
ATOM 513 C CA . ASN A 1 67 ? 13.214 -1.590 0.908 1.00 87.81 67 ASN A CA 1
ATOM 514 C C . ASN A 1 67 ? 13.462 -0.674 2.126 1.00 87.81 67 ASN A C 1
ATOM 516 O O . ASN A 1 67 ? 14.616 -0.376 2.430 1.00 87.81 67 ASN A O 1
ATOM 520 N N . GLY A 1 68 ? 12.416 -0.166 2.790 1.00 86.44 68 GLY A N 1
ATOM 521 C CA . GLY A 1 68 ? 12.545 0.748 3.934 1.00 86.44 68 GLY A CA 1
ATOM 522 C C . GLY A 1 68 ? 13.104 2.139 3.590 1.00 86.44 68 GLY A C 1
ATOM 523 O O . GLY A 1 68 ? 13.515 2.887 4.475 1.00 86.44 68 GLY A O 1
ATOM 524 N N . ARG A 1 69 ? 13.130 2.525 2.308 1.00 91.06 69 ARG A N 1
ATOM 525 C CA . ARG A 1 69 ? 13.674 3.802 1.813 1.00 91.06 69 ARG A CA 1
ATOM 526 C C . ARG A 1 69 ? 12.606 4.898 1.817 1.00 91.06 69 ARG A C 1
ATOM 528 O O . ARG A 1 69 ? 12.185 5.371 0.763 1.00 91.06 69 ARG A O 1
ATOM 535 N N . THR A 1 70 ? 12.188 5.339 3.000 1.00 89.12 70 THR A N 1
ATOM 536 C CA . THR A 1 70 ? 11.089 6.314 3.185 1.00 89.12 70 THR A CA 1
ATOM 537 C C . THR A 1 70 ? 11.290 7.637 2.434 1.00 89.12 70 THR A C 1
ATOM 539 O O . THR A 1 70 ? 10.360 8.152 1.820 1.00 89.12 70 THR A O 1
ATOM 542 N N . ARG A 1 71 ? 12.518 8.171 2.381 1.00 92.56 71 ARG A N 1
ATOM 543 C CA . ARG A 1 71 ? 12.822 9.378 1.584 1.00 92.56 71 ARG A CA 1
ATOM 544 C C . ARG A 1 71 ? 12.538 9.179 0.093 1.00 92.56 71 ARG A C 1
ATOM 546 O O . ARG A 1 71 ? 11.967 10.059 -0.546 1.00 92.56 71 ARG A O 1
ATOM 553 N N . ASN A 1 72 ? 12.901 8.019 -0.452 1.00 94.31 72 ASN A N 1
ATOM 554 C CA . ASN A 1 72 ? 12.656 7.702 -1.858 1.00 94.31 72 ASN A CA 1
ATOM 555 C C . ASN A 1 72 ? 11.171 7.449 -2.131 1.00 94.31 72 ASN A C 1
ATOM 557 O O . ASN A 1 72 ? 10.682 7.866 -3.177 1.00 94.31 72 ASN A O 1
ATOM 561 N N . LEU A 1 73 ? 10.455 6.830 -1.185 1.00 91.81 73 LEU A N 1
ATOM 562 C CA . LEU A 1 73 ? 8.997 6.699 -1.229 1.00 91.81 73 LEU A CA 1
ATOM 563 C C . LEU A 1 73 ? 8.347 8.078 -1.408 1.00 91.81 73 LEU A C 1
ATOM 565 O O . LEU A 1 73 ? 7.617 8.282 -2.372 1.00 91.81 73 LEU A O 1
ATOM 569 N N . HIS A 1 74 ? 8.664 9.044 -0.540 1.00 92.50 74 HIS A N 1
ATOM 570 C CA . HIS A 1 74 ? 8.085 10.387 -0.632 1.00 92.50 74 HIS A CA 1
ATOM 571 C C . HIS A 1 74 ? 8.513 11.144 -1.888 1.00 92.50 74 HIS A C 1
ATOM 573 O O . HIS A 1 74 ? 7.688 11.843 -2.468 1.00 92.50 74 HIS A O 1
ATOM 579 N N . LYS A 1 75 ? 9.768 10.995 -2.338 1.00 94.69 75 LYS A N 1
ATOM 580 C CA . LYS A 1 75 ? 10.225 11.576 -3.610 1.00 94.69 75 LYS A CA 1
ATOM 581 C C . LYS A 1 75 ? 9.358 11.087 -4.771 1.00 94.69 75 LYS A C 1
ATOM 583 O O . LYS A 1 75 ? 8.877 11.892 -5.559 1.00 94.69 75 LYS A O 1
ATOM 588 N N . HIS A 1 76 ? 9.174 9.774 -4.880 1.00 94.44 76 HIS A N 1
ATOM 589 C CA . HIS A 1 76 ? 8.437 9.185 -5.991 1.00 94.44 76 HIS A CA 1
ATOM 590 C C . HIS A 1 76 ? 6.929 9.426 -5.897 1.00 94.44 76 HIS A C 1
ATOM 592 O O . HIS A 1 76 ? 6.328 9.720 -6.923 1.00 94.44 76 HIS A O 1
ATOM 598 N N . LEU A 1 77 ? 6.340 9.411 -4.696 1.00 92.44 77 LEU A N 1
ATOM 599 C CA . LEU A 1 77 ? 4.951 9.839 -4.503 1.00 92.44 77 LEU A CA 1
ATOM 600 C C . LEU A 1 77 ? 4.758 11.319 -4.848 1.00 92.44 77 LEU A C 1
ATOM 602 O O . LEU A 1 77 ? 3.800 11.659 -5.525 1.00 92.44 77 LEU A O 1
ATOM 606 N N . GLY A 1 78 ? 5.672 12.203 -4.439 1.00 92.88 78 GLY A N 1
ATOM 607 C CA . GLY A 1 78 ? 5.587 13.630 -4.759 1.00 92.88 78 GLY A CA 1
ATOM 608 C C . GLY A 1 78 ? 5.567 13.891 -6.266 1.00 92.88 78 GLY A C 1
ATOM 609 O O . GLY A 1 78 ? 4.710 14.627 -6.744 1.00 92.88 78 GLY A O 1
ATOM 610 N N . ILE A 1 79 ? 6.459 13.234 -7.014 1.00 92.50 79 ILE A N 1
ATOM 611 C CA . ILE A 1 79 ? 6.476 13.328 -8.481 1.00 92.50 79 ILE A CA 1
ATOM 612 C C . ILE A 1 79 ? 5.217 12.690 -9.081 1.00 92.50 79 ILE A C 1
ATOM 614 O O . ILE A 1 79 ? 4.617 13.274 -9.973 1.00 92.50 79 ILE A O 1
ATOM 618 N N . TYR A 1 80 ? 4.783 11.530 -8.576 1.00 91.75 80 TYR A N 1
ATOM 619 C CA . TYR A 1 80 ? 3.544 10.887 -9.020 1.00 91.75 80 TYR A CA 1
ATOM 620 C C . TYR A 1 80 ? 2.339 11.830 -8.900 1.00 91.75 80 TYR A C 1
ATOM 622 O O . TYR A 1 80 ? 1.627 12.014 -9.879 1.00 91.75 80 TYR A O 1
ATOM 630 N N . HIS A 1 81 ? 2.133 12.457 -7.736 1.00 90.62 81 HIS A N 1
ATOM 631 C CA . HIS A 1 81 ? 1.000 13.362 -7.521 1.00 90.62 81 HIS A CA 1
ATOM 632 C C . HIS A 1 81 ? 1.089 14.608 -8.403 1.00 90.62 81 HIS A C 1
ATOM 634 O O . HIS A 1 81 ? 0.099 14.976 -9.020 1.00 90.62 81 HIS A O 1
ATOM 640 N N . MET A 1 82 ? 2.284 15.190 -8.546 1.00 90.62 82 MET A N 1
ATOM 641 C CA . MET A 1 82 ? 2.505 16.300 -9.476 1.00 90.62 82 MET A CA 1
ATOM 642 C C . MET A 1 82 ? 2.091 15.926 -10.906 1.00 90.62 82 MET A C 1
ATOM 644 O O . MET A 1 82 ? 1.398 16.700 -11.556 1.00 90.62 82 MET A O 1
ATOM 648 N N . LEU A 1 83 ? 2.474 14.743 -11.397 1.00 89.06 83 LEU A N 1
ATOM 649 C CA . LEU A 1 83 ? 2.086 14.302 -12.738 1.00 89.06 83 LEU A CA 1
ATOM 650 C C . LEU A 1 83 ? 0.577 14.018 -12.830 1.00 89.06 83 LEU A C 1
ATOM 652 O O . LEU A 1 83 ? -0.054 14.415 -13.802 1.00 89.06 83 LEU A O 1
ATOM 656 N N . VAL A 1 84 ? -0.026 13.388 -11.817 1.00 87.25 84 VAL A N 1
ATOM 657 C CA . VAL A 1 84 ? -1.488 13.187 -11.750 1.00 87.25 84 VAL A CA 1
ATOM 658 C C . VAL A 1 84 ? -2.241 14.511 -11.880 1.00 87.25 84 VAL A C 1
ATOM 660 O O . VAL A 1 84 ? -3.221 14.575 -12.623 1.00 87.25 84 VAL A O 1
ATOM 663 N N . ASP A 1 85 ? -1.761 15.563 -11.218 1.00 86.94 85 ASP A N 1
ATOM 664 C CA . ASP A 1 85 ? -2.345 16.900 -11.305 1.00 86.94 85 ASP A CA 1
ATOM 665 C C . ASP A 1 85 ? -2.121 17.523 -12.692 1.00 86.94 85 ASP A C 1
ATOM 667 O O . ASP A 1 85 ? -3.064 18.045 -13.287 1.00 86.94 85 ASP A O 1
ATOM 671 N N . MET A 1 86 ? -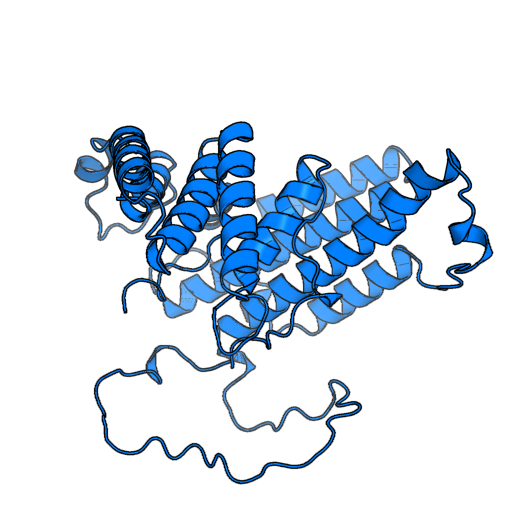0.907 17.413 -13.249 1.00 87.06 86 MET A N 1
ATOM 672 C CA . MET A 1 86 ? -0.572 17.935 -14.584 1.00 87.06 86 MET A CA 1
ATOM 673 C C . MET A 1 86 ? -1.431 17.330 -15.703 1.00 87.06 86 MET A C 1
ATOM 675 O O . MET A 1 86 ? -1.793 18.042 -16.637 1.00 87.06 86 MET A O 1
ATOM 679 N N . TYR A 1 87 ? -1.768 16.040 -15.611 1.00 84.50 87 TYR A N 1
ATOM 680 C CA . TYR A 1 87 ? -2.560 15.326 -16.623 1.00 84.50 87 TYR A CA 1
ATOM 681 C C . TYR A 1 87 ? -4.043 15.169 -16.252 1.00 84.50 87 TYR A C 1
ATOM 683 O O . TYR A 1 87 ? -4.767 14.452 -16.939 1.00 84.50 87 TYR A O 1
ATOM 691 N N . ALA A 1 88 ? -4.509 15.814 -15.176 1.00 82.56 88 ALA A N 1
ATOM 692 C CA . ALA A 1 88 ? -5.886 15.712 -14.687 1.00 82.56 88 ALA A CA 1
ATOM 693 C C . ALA A 1 88 ? -6.377 14.254 -14.504 1.00 82.56 88 ALA A C 1
ATOM 695 O O . ALA A 1 88 ? -7.510 13.901 -14.842 1.00 82.56 88 ALA A O 1
ATOM 696 N N . LEU A 1 89 ? -5.524 13.388 -13.943 1.00 78.12 89 LEU A N 1
ATOM 697 C CA . LEU A 1 89 ? -5.821 11.961 -13.717 1.00 78.12 89 LEU A CA 1
ATOM 698 C C . LEU A 1 89 ? -6.654 11.700 -12.451 1.00 78.12 89 LEU A C 1
ATOM 700 O O . LEU A 1 89 ? -6.736 10.573 -11.971 1.00 78.12 89 LEU A O 1
ATOM 704 N N . HIS A 1 90 ? -7.260 12.745 -11.890 1.00 76.38 90 HIS A N 1
ATOM 705 C CA . HIS A 1 90 ? -8.257 12.647 -10.824 1.00 76.38 90 HIS A CA 1
ATOM 706 C C . HIS A 1 90 ? -9.657 12.295 -11.361 1.00 76.38 90 HIS A C 1
ATOM 708 O O . HIS A 1 90 ? -10.565 12.046 -10.567 1.00 76.38 90 HIS A O 1
ATOM 714 N N . ALA A 1 91 ? -9.834 12.286 -12.688 1.00 75.81 91 ALA A N 1
ATOM 715 C CA . ALA A 1 91 ? -11.051 11.867 -13.373 1.00 75.81 91 ALA A CA 1
ATOM 716 C C . ALA A 1 91 ? -10.933 10.429 -13.903 1.00 75.81 91 ALA A C 1
ATOM 718 O O . ALA A 1 91 ? -9.923 10.057 -14.506 1.00 75.81 91 ALA A O 1
ATOM 719 N N . GLU A 1 92 ? -11.999 9.646 -13.725 1.00 71.12 92 GLU A N 1
ATOM 720 C CA . GLU A 1 92 ? -12.084 8.229 -14.103 1.00 71.12 92 GLU A CA 1
ATOM 721 C C . GLU A 1 92 ? -11.747 7.954 -15.567 1.00 71.12 92 GLU A C 1
ATOM 723 O O . GLU A 1 92 ? -11.114 6.947 -15.872 1.00 71.12 92 GLU A O 1
ATOM 728 N N . SER A 1 93 ? -12.101 8.878 -16.466 1.00 62.56 93 SER A N 1
ATOM 729 C CA . SER A 1 93 ? -11.834 8.758 -17.903 1.00 62.56 93 SER A CA 1
ATOM 730 C C . SER A 1 93 ? -10.353 8.583 -18.237 1.00 62.56 93 SER A C 1
ATOM 732 O O . SER A 1 93 ? -10.029 8.192 -19.355 1.00 62.56 93 SER A O 1
ATOM 734 N N . ASN A 1 94 ? -9.459 8.895 -17.293 1.00 57.84 94 ASN A N 1
ATOM 735 C CA . ASN A 1 94 ? -8.044 9.043 -17.567 1.00 57.84 94 ASN A CA 1
ATOM 736 C C . ASN A 1 94 ? -7.147 8.023 -16.836 1.00 57.84 94 ASN A C 1
ATOM 738 O O . ASN A 1 94 ? -6.000 7.884 -17.268 1.00 57.84 94 ASN A O 1
ATOM 742 N N . TRP A 1 95 ? -7.578 7.316 -15.763 1.00 67.00 95 TRP A N 1
ATOM 743 C CA . TRP A 1 95 ? -6.655 6.410 -15.033 1.00 67.00 95 TRP A CA 1
ATOM 744 C C . TRP A 1 95 ? -7.196 5.502 -13.889 1.00 67.00 95 TRP A C 1
ATOM 746 O O . TRP A 1 95 ? -8.051 5.941 -13.122 1.00 67.00 95 TRP A O 1
ATOM 756 N N . PRO A 1 96 ? -6.581 4.317 -13.612 1.00 63.81 96 PRO A N 1
ATOM 757 C CA . PRO A 1 96 ? -6.735 3.584 -12.339 1.00 63.81 96 PRO A CA 1
ATOM 758 C C . PRO A 1 96 ? -5.998 4.222 -11.133 1.00 63.81 96 PRO A C 1
ATOM 760 O O . PRO A 1 96 ? -4.787 4.085 -10.952 1.00 63.81 96 PRO A O 1
ATOM 763 N N . PHE A 1 97 ? -6.753 4.871 -10.242 1.00 75.81 97 PHE A N 1
ATOM 764 C CA . PHE A 1 97 ? -6.275 5.711 -9.123 1.00 75.81 97 PHE A CA 1
ATOM 765 C C . PHE A 1 97 ? -6.030 4.983 -7.778 1.00 75.81 97 PHE A C 1
ATOM 767 O O . PHE A 1 97 ? -5.089 5.286 -7.035 1.00 75.81 97 PHE A O 1
ATOM 774 N N . TRP A 1 98 ? -6.863 3.995 -7.455 1.00 80.62 98 TRP A N 1
ATOM 775 C CA . TRP A 1 98 ? -7.091 3.531 -6.080 1.00 80.62 98 TRP A CA 1
ATOM 776 C C . TRP A 1 98 ? -5.887 2.962 -5.326 1.00 80.62 98 TRP A C 1
ATOM 778 O O . TRP A 1 98 ? -5.830 3.024 -4.102 1.00 80.62 98 TRP A O 1
ATOM 788 N N . SER A 1 99 ? -4.889 2.408 -6.006 1.00 78.38 99 SER A N 1
ATOM 789 C CA . SER A 1 99 ? -3.786 1.748 -5.291 1.00 78.38 99 SER A CA 1
ATOM 790 C C . SER A 1 99 ? -2.706 2.681 -4.792 1.00 78.38 99 SER A C 1
ATOM 792 O O . SER A 1 99 ? -2.161 2.458 -3.708 1.00 78.38 99 SER A O 1
ATOM 794 N N . ILE A 1 100 ? -2.447 3.765 -5.521 1.00 86.19 100 ILE A N 1
ATOM 795 C CA . ILE A 1 100 ? -1.608 4.826 -4.973 1.00 86.19 100 ILE A CA 1
ATOM 796 C C . ILE A 1 100 ? -2.366 5.605 -3.906 1.00 86.19 100 ILE A C 1
ATOM 798 O O . ILE A 1 100 ? -1.753 5.962 -2.907 1.00 86.19 100 ILE A O 1
ATOM 802 N N . TYR A 1 101 ? -3.688 5.737 -4.027 1.00 88.00 101 TYR A N 1
ATOM 803 C CA . TYR A 1 101 ? -4.522 6.234 -2.935 1.00 88.00 101 TYR A CA 1
ATOM 804 C C . TYR A 1 101 ? -4.353 5.407 -1.648 1.00 88.00 101 TYR A C 1
ATOM 806 O O . TYR A 1 101 ? -3.964 5.958 -0.618 1.00 88.00 101 TYR A O 1
ATOM 814 N N . THR A 1 102 ? -4.517 4.076 -1.696 1.00 89.06 102 THR A N 1
ATOM 815 C CA . THR A 1 102 ? -4.327 3.233 -0.497 1.00 89.06 102 THR A CA 1
ATOM 816 C C . THR A 1 102 ? -2.909 3.328 0.076 1.00 89.06 102 THR A C 1
ATOM 818 O O . THR A 1 102 ? -2.735 3.356 1.295 1.00 89.06 102 THR A O 1
ATOM 821 N N . LEU A 1 103 ? -1.885 3.441 -0.784 1.00 88.38 103 LEU A N 1
ATOM 822 C CA . LEU A 1 103 ? -0.501 3.649 -0.351 1.00 88.38 103 LEU A CA 1
ATOM 823 C C . LEU A 1 103 ? -0.313 5.018 0.317 1.00 88.38 103 LEU A C 1
ATOM 825 O O . LEU A 1 103 ? 0.374 5.099 1.334 1.00 88.38 103 LEU A O 1
ATOM 829 N N . ASP A 1 104 ? -0.910 6.078 -0.225 1.00 89.69 104 ASP A N 1
ATOM 830 C CA . ASP A 1 104 ? -0.806 7.436 0.307 1.00 89.69 104 ASP A CA 1
ATOM 831 C C . ASP A 1 104 ? -1.491 7.565 1.678 1.00 89.69 104 ASP A C 1
ATOM 833 O O . ASP A 1 104 ? -0.924 8.141 2.615 1.00 89.69 104 ASP A O 1
ATOM 837 N N . VAL A 1 105 ? -2.655 6.931 1.851 1.00 90.56 105 VAL A N 1
ATOM 838 C CA . VAL A 1 105 ? -3.302 6.815 3.165 1.00 90.56 105 VAL A CA 1
ATOM 839 C C . VAL A 1 105 ? -2.428 5.994 4.112 1.00 90.56 105 VAL A C 1
ATOM 841 O O . VAL A 1 105 ? -2.117 6.455 5.211 1.00 90.56 105 VAL A O 1
ATOM 844 N N . PHE A 1 106 ? -1.965 4.812 3.693 1.00 88.88 106 PHE A N 1
ATOM 845 C CA . PHE A 1 106 ? -1.132 3.943 4.524 1.00 88.88 106 PHE A CA 1
ATOM 846 C C . PHE A 1 106 ? 0.128 4.646 5.044 1.00 88.88 106 PHE A C 1
ATOM 848 O O . PHE A 1 106 ? 0.392 4.641 6.249 1.00 88.88 106 PHE A O 1
ATOM 855 N N . GLN A 1 107 ? 0.903 5.270 4.151 1.00 88.06 107 GLN A N 1
ATOM 856 C CA . GLN A 1 107 ? 2.144 5.942 4.536 1.00 88.06 107 GLN A CA 1
ATOM 857 C C . GLN A 1 107 ? 1.875 7.100 5.506 1.00 88.06 107 GLN A C 1
ATOM 859 O O . GLN A 1 107 ? 2.629 7.293 6.463 1.00 88.06 107 GLN A O 1
ATOM 864 N N . SER A 1 108 ? 0.753 7.800 5.327 1.00 87.75 108 SER A N 1
ATOM 865 C CA . SER A 1 108 ? 0.324 8.879 6.217 1.00 87.75 108 SER A CA 1
ATOM 866 C C . SER A 1 108 ? -0.043 8.360 7.610 1.00 87.75 108 SER A C 1
ATOM 868 O O . SER A 1 108 ? 0.368 8.954 8.609 1.00 87.75 108 SER A O 1
ATOM 870 N N . VAL A 1 109 ? -0.737 7.216 7.701 1.00 84.94 109 VAL A N 1
ATOM 871 C CA . VAL A 1 109 ? -1.048 6.555 8.982 1.00 84.94 109 VAL A CA 1
ATOM 872 C C . VAL A 1 109 ? 0.235 6.171 9.725 1.00 84.94 109 VAL A C 1
ATOM 874 O O . VAL A 1 109 ? 0.370 6.484 10.911 1.00 84.94 109 VAL A O 1
ATOM 877 N N . VAL A 1 110 ? 1.164 5.497 9.040 1.00 83.00 110 VAL A N 1
ATOM 878 C CA . VAL A 1 110 ? 2.336 4.862 9.666 1.00 83.00 110 VAL A CA 1
ATOM 879 C C . VAL A 1 110 ? 3.433 5.861 10.019 1.00 83.00 110 VAL A C 1
ATOM 881 O O . VAL A 1 110 ? 3.955 5.818 11.131 1.00 83.00 110 VAL A O 1
ATOM 884 N N . TRP A 1 111 ? 3.777 6.777 9.110 1.00 82.44 111 TRP A N 1
ATOM 885 C CA . TRP A 1 111 ? 4.854 7.751 9.330 1.00 82.44 111 TRP A CA 1
ATOM 886 C C . TRP A 1 111 ? 4.364 9.119 9.815 1.00 82.44 111 TRP A C 1
ATOM 888 O O . 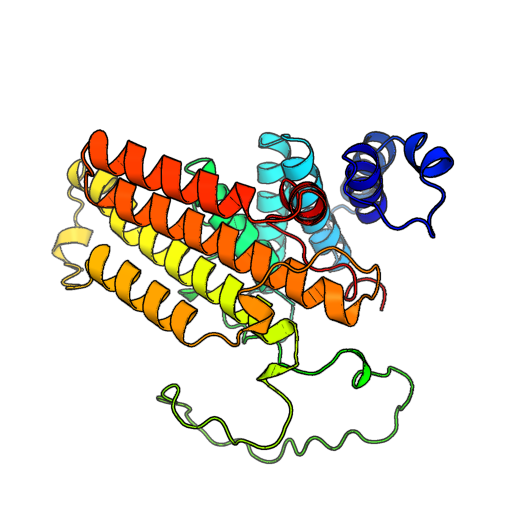TRP A 1 111 ? 5.179 10.013 10.031 1.00 82.44 111 TRP A O 1
ATOM 898 N N . GLY A 1 112 ? 3.055 9.295 10.024 1.00 75.75 112 GLY A N 1
ATOM 899 C CA . GLY A 1 112 ? 2.487 10.568 10.475 1.00 75.75 112 GLY A CA 1
ATOM 900 C C . GLY A 1 112 ? 2.571 11.675 9.421 1.00 75.75 112 GLY A C 1
ATOM 901 O O . GLY A 1 112 ? 2.735 12.841 9.773 1.00 75.75 112 GLY A O 1
ATOM 902 N N . GLY A 1 113 ? 2.505 11.300 8.142 1.00 78.75 113 GLY A N 1
ATOM 903 C CA . GLY A 1 113 ? 2.504 12.221 7.008 1.00 78.75 113 GLY A CA 1
ATOM 904 C C . GLY A 1 113 ? 1.121 12.791 6.682 1.00 78.75 113 GLY A C 1
ATOM 905 O O . GLY A 1 113 ? 0.110 12.430 7.286 1.00 78.75 113 GLY A O 1
ATOM 906 N N . THR A 1 114 ? 1.087 13.678 5.690 1.00 83.44 114 THR A N 1
ATOM 907 C CA . THR A 1 114 ? -0.151 14.229 5.124 1.00 83.44 114 THR A CA 1
ATOM 908 C C . THR A 1 114 ? -0.625 13.374 3.952 1.00 83.44 114 THR A C 1
ATOM 910 O O . THR A 1 114 ? 0.180 13.034 3.081 1.00 83.44 114 THR A O 1
ATOM 913 N N . ILE A 1 115 ? -1.933 13.108 3.913 1.00 87.88 115 ILE A N 1
ATOM 914 C CA . ILE A 1 115 ? -2.623 12.508 2.765 1.00 87.88 115 ILE A CA 1
ATOM 915 C C . ILE A 1 115 ? -2.729 13.574 1.672 1.00 87.88 115 ILE A C 1
ATOM 917 O O . ILE A 1 115 ? -3.300 14.643 1.911 1.00 87.88 115 ILE A O 1
ATOM 921 N N . ARG A 1 116 ? -2.142 13.304 0.506 1.00 86.12 116 ARG A N 1
ATOM 922 C CA . ARG A 1 116 ? -2.093 14.216 -0.645 1.00 86.12 116 ARG A CA 1
ATOM 923 C C . ARG A 1 116 ? -3.282 14.013 -1.567 1.00 86.12 116 ARG A C 1
ATOM 925 O O . ARG A 1 116 ? -3.847 14.994 -2.031 1.00 86.12 116 ARG A O 1
ATOM 932 N N . SER A 1 117 ? -3.672 12.765 -1.800 1.00 82.81 117 SER A N 1
ATOM 933 C CA . SER A 1 117 ? -4.841 12.437 -2.611 1.00 82.81 117 SER A CA 1
ATOM 934 C C . SER A 1 117 ? -6.047 12.195 -1.716 1.00 82.81 117 SER A C 1
ATOM 936 O O . SER A 1 117 ? -6.135 11.172 -1.043 1.00 82.81 117 SER A O 1
ATOM 938 N N . ARG A 1 118 ? -6.963 13.164 -1.704 1.00 84.44 118 ARG A N 1
ATOM 939 C CA . ARG A 1 118 ? -8.225 13.087 -0.969 1.00 84.44 118 ARG A CA 1
ATOM 940 C C . ARG A 1 118 ? -9.286 12.453 -1.840 1.00 84.44 118 ARG A C 1
ATOM 942 O O . ARG A 1 118 ? -9.497 12.910 -2.959 1.00 84.44 118 ARG A O 1
ATOM 949 N N . GLU A 1 119 ? -10.006 11.483 -1.295 1.00 83.50 119 GLU A N 1
ATOM 950 C CA . GLU A 1 119 ? -11.121 10.857 -2.006 1.00 83.50 119 GLU A CA 1
ATOM 951 C C . GLU A 1 119 ? -12.167 11.896 -2.458 1.00 83.50 119 GLU A C 1
ATOM 953 O O . GLU A 1 119 ? -12.613 11.889 -3.600 1.00 83.50 119 GLU A O 1
ATOM 958 N N . GLN A 1 120 ? -12.480 12.867 -1.591 1.00 82.69 120 GLN A N 1
ATOM 959 C CA . GLN A 1 120 ? -13.438 13.951 -1.865 1.00 82.69 120 GLN A CA 1
ATOM 960 C C . GLN A 1 120 ? -13.070 14.830 -3.073 1.00 82.69 120 GLN A C 1
ATOM 962 O O . GLN A 1 120 ? -13.903 15.597 -3.548 1.00 82.69 120 GLN A O 1
ATOM 967 N N . GLN A 1 121 ? -11.818 14.771 -3.532 1.00 82.88 121 GLN A N 1
ATOM 968 C CA . GLN A 1 121 ? -11.296 15.569 -4.643 1.00 82.88 121 GLN A CA 1
ATOM 969 C C . GLN A 1 121 ? -11.115 14.739 -5.919 1.00 82.88 121 GLN A C 1
ATOM 971 O O . GLN A 1 121 ? -10.556 15.228 -6.899 1.00 82.88 121 GLN A O 1
ATOM 976 N N . THR A 1 122 ? -11.563 13.485 -5.912 1.00 80.00 122 THR A N 1
ATOM 977 C CA . THR A 1 122 ? -11.366 12.540 -7.010 1.00 80.00 122 THR A CA 1
ATOM 978 C C . THR A 1 122 ? -12.698 11.979 -7.464 1.00 80.00 122 THR A C 1
ATOM 980 O O . THR A 1 122 ? -13.561 11.678 -6.646 1.00 80.00 122 THR A O 1
ATOM 983 N N . ASN A 1 123 ? -12.868 11.848 -8.777 1.00 79.56 123 ASN A N 1
ATOM 984 C CA . ASN A 1 123 ? -14.071 11.306 -9.391 1.00 79.56 123 ASN A CA 1
ATOM 985 C C . ASN A 1 123 ? -13.699 10.019 -10.122 1.00 79.56 123 ASN A C 1
ATOM 987 O O . ASN A 1 123 ? -13.544 10.026 -11.342 1.00 79.56 123 ASN A O 1
ATOM 991 N N . VAL A 1 124 ? -13.457 8.957 -9.353 1.00 79.00 124 VAL A N 1
ATOM 992 C CA . VAL A 1 124 ? -13.083 7.632 -9.856 1.00 79.00 124 VAL A CA 1
ATOM 993 C C . VAL A 1 124 ? -13.973 6.604 -9.176 1.00 79.00 124 VAL A C 1
ATOM 995 O O . VAL A 1 124 ? -13.987 6.535 -7.951 1.00 79.00 124 VAL A O 1
ATOM 998 N N . SER A 1 125 ? -14.721 5.822 -9.950 1.00 78.12 125 SER A N 1
ATOM 999 C CA . SER A 1 125 ? -15.554 4.738 -9.425 1.00 78.12 125 SER A CA 1
ATOM 1000 C C . SER A 1 125 ? -14.722 3.507 -9.061 1.00 78.12 125 SER A C 1
ATOM 1002 O O . SER A 1 125 ? -13.548 3.375 -9.425 1.00 78.12 125 SER A O 1
ATOM 1004 N N . TYR A 1 126 ? -15.322 2.581 -8.310 1.00 76.50 126 TYR A N 1
ATOM 1005 C CA . TYR A 1 126 ? -14.707 1.277 -8.089 1.00 76.50 126 TYR A CA 1
ATOM 1006 C C . TYR A 1 126 ? -14.588 0.493 -9.404 1.00 76.50 126 TYR A C 1
ATOM 1008 O O . TYR A 1 126 ? -15.497 0.561 -10.232 1.00 76.50 126 TYR A O 1
ATOM 1016 N N . PRO A 1 127 ? -13.511 -0.290 -9.592 1.00 72.12 127 PRO A N 1
ATOM 1017 C CA . PRO A 1 127 ? -13.468 -1.326 -10.610 1.00 72.12 127 PRO A CA 1
ATOM 1018 C C . PRO A 1 127 ? -14.683 -2.253 -10.494 1.00 72.12 127 PRO A C 1
ATOM 1020 O O . PRO A 1 127 ? -15.067 -2.661 -9.394 1.00 72.12 127 PRO A O 1
ATOM 1023 N N . ILE A 1 128 ? -15.272 -2.586 -11.641 1.00 73.94 128 ILE A N 1
ATOM 1024 C CA . ILE A 1 128 ? -16.415 -3.496 -11.725 1.00 73.94 128 ILE A CA 1
ATOM 1025 C C . ILE A 1 128 ? -15.943 -4.915 -11.386 1.00 73.94 128 ILE A C 1
ATOM 1027 O O . ILE A 1 128 ? -14.921 -5.371 -11.894 1.00 73.94 128 ILE A O 1
ATOM 1031 N N . GLU A 1 129 ? -16.698 -5.610 -10.538 1.00 71.12 129 GLU A N 1
ATOM 1032 C CA . GLU A 1 129 ? -16.417 -6.972 -10.067 1.00 71.12 129 GLU A CA 1
ATOM 1033 C C . GLU A 1 129 ? -16.686 -8.010 -11.167 1.00 71.12 129 GLU A C 1
ATOM 1035 O O . GLU A 1 129 ? -17.709 -8.691 -11.173 1.00 71.12 129 GLU A O 1
ATOM 1040 N N . VAL A 1 130 ? -15.762 -8.106 -12.122 1.00 66.56 130 VAL A N 1
ATOM 1041 C CA . VAL A 1 130 ? -15.766 -9.096 -13.208 1.00 66.56 130 VAL A CA 1
ATOM 1042 C C . VAL A 1 130 ? -14.590 -10.054 -13.005 1.00 66.56 130 VAL A C 1
ATOM 1044 O O . VAL A 1 130 ? -13.511 -9.628 -12.598 1.00 66.56 130 VAL A O 1
ATOM 1047 N N . GLU A 1 131 ? -14.787 -11.355 -13.238 1.00 61.72 131 GLU A N 1
ATOM 1048 C CA . GLU A 1 131 ? -13.681 -12.322 -13.222 1.00 61.72 131 GLU A CA 1
ATOM 1049 C C . GLU A 1 131 ? -12.712 -12.065 -14.388 1.00 61.72 131 GLU A C 1
ATOM 1051 O O . GLU A 1 131 ? -13.149 -11.914 -15.528 1.00 61.72 131 GLU A O 1
ATOM 1056 N N . ASP A 1 132 ? -11.401 -12.078 -14.112 1.00 58.28 132 ASP A N 1
ATOM 1057 C CA . ASP A 1 132 ? -10.339 -11.869 -15.113 1.00 58.28 132 ASP A CA 1
ATOM 1058 C C . ASP A 1 132 ? -10.495 -12.802 -16.340 1.00 58.28 132 ASP A C 1
ATOM 1060 O O . ASP A 1 132 ? -10.201 -12.403 -17.461 1.00 58.28 132 ASP A O 1
ATOM 1064 N N . ASP A 1 133 ? -11.011 -14.025 -16.150 1.00 56.91 133 ASP A N 1
ATOM 1065 C CA . ASP A 1 133 ? -11.207 -15.025 -17.215 1.00 56.91 133 ASP A CA 1
ATOM 1066 C C . ASP A 1 133 ? -12.304 -14.643 -18.235 1.00 56.91 133 ASP A C 1
ATOM 1068 O O . ASP A 1 133 ? -12.364 -15.208 -19.328 1.00 56.91 133 ASP A O 1
ATOM 1072 N N . LEU A 1 134 ? -13.174 -13.687 -17.893 1.00 51.50 134 LEU A N 1
ATOM 1073 C CA . LEU A 1 134 ? -14.200 -13.138 -18.788 1.00 51.50 134 LEU A CA 1
ATOM 1074 C C . LEU A 1 134 ? -13.674 -11.955 -19.619 1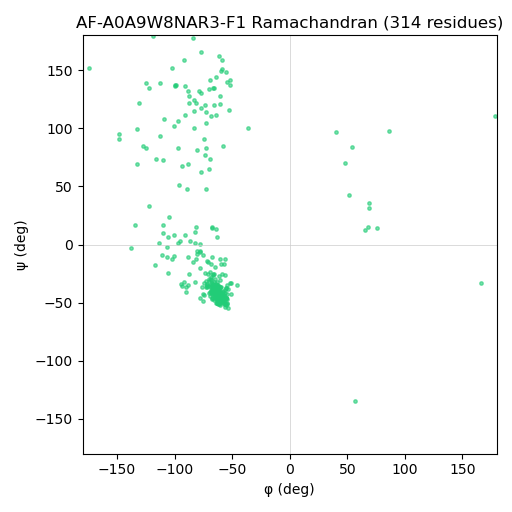.00 51.50 134 LEU A C 1
ATOM 1076 O O . LEU A 1 134 ? -14.344 -11.525 -20.556 1.00 51.50 134 LEU A O 1
ATOM 1080 N N . LEU A 1 135 ? -12.483 -11.440 -19.296 1.00 52.47 135 LEU A N 1
ATOM 1081 C CA . LEU A 1 135 ? -11.821 -10.319 -19.967 1.00 52.47 135 LEU A CA 1
ATOM 1082 C C . LEU A 1 135 ? -10.821 -10.832 -21.015 1.00 52.47 135 LEU A C 1
ATOM 1084 O O . LEU A 1 135 ? -9.643 -10.489 -20.996 1.00 52.47 135 LEU A O 1
ATOM 1088 N N . ASN A 1 136 ? -11.267 -11.719 -21.903 1.00 41.06 136 ASN A N 1
ATOM 1089 C CA . ASN A 1 136 ? -10.395 -12.274 -22.932 1.00 41.06 136 ASN A CA 1
ATOM 1090 C C . ASN A 1 136 ? -10.197 -11.239 -24.061 1.00 41.06 136 ASN A C 1
ATOM 1092 O O . ASN A 1 136 ? -11.151 -10.904 -24.759 1.00 41.06 136 ASN A O 1
ATOM 1096 N N . ASP A 1 137 ? -8.958 -10.786 -24.287 1.00 46.31 137 ASP A N 1
ATOM 1097 C CA . ASP A 1 137 ? -8.558 -9.788 -25.308 1.00 46.31 137 ASP A CA 1
ATOM 1098 C C . ASP A 1 137 ? -8.710 -10.267 -26.775 1.00 46.31 137 ASP A C 1
ATOM 1100 O O . ASP A 1 137 ? -8.112 -9.709 -27.694 1.00 46.31 137 ASP A O 1
ATOM 1104 N N . THR A 1 138 ? -9.451 -11.352 -27.031 1.00 40.75 138 THR A N 1
ATOM 1105 C CA . THR A 1 138 ? -9.441 -12.059 -28.328 1.00 40.75 138 THR A CA 1
ATOM 1106 C C . THR A 1 138 ? -10.710 -11.928 -29.162 1.00 40.75 138 THR A C 1
ATOM 1108 O O . THR A 1 138 ? -10.814 -12.608 -30.180 1.00 40.75 138 THR A O 1
ATOM 1111 N N . ASP A 1 139 ? -11.648 -11.054 -28.799 1.00 39.50 139 ASP A N 1
ATOM 1112 C CA . ASP A 1 139 ? -12.814 -10.793 -29.644 1.00 39.50 139 ASP A CA 1
ATOM 1113 C C . ASP A 1 139 ? -13.080 -9.290 -29.809 1.00 39.50 139 ASP A C 1
ATOM 1115 O O . ASP A 1 139 ? -13.755 -8.651 -29.006 1.00 39.50 139 ASP A O 1
ATOM 1119 N N . ASP A 1 140 ? -12.635 -8.752 -30.948 1.00 43.12 140 ASP A N 1
ATOM 1120 C CA . ASP A 1 140 ? -13.134 -7.508 -31.564 1.00 43.12 140 ASP A CA 1
ATOM 1121 C C . ASP A 1 140 ? -14.622 -7.622 -31.993 1.00 43.12 140 ASP A C 1
ATOM 1123 O O . ASP A 1 140 ? -15.147 -6.791 -32.738 1.00 43.12 140 ASP A O 1
ATOM 1127 N N . SER A 1 141 ? -15.343 -8.654 -31.541 1.00 38.66 141 SER A N 1
ATOM 1128 C CA . SER A 1 141 ? -16.744 -8.890 -31.862 1.00 38.66 141 SER A CA 1
ATOM 1129 C C . SER A 1 141 ? -17.644 -8.716 -30.629 1.00 38.66 141 SER A C 1
ATOM 1131 O O . SER A 1 141 ? -17.910 -9.622 -29.853 1.00 38.66 141 SER A O 1
ATOM 1133 N N . HIS A 1 142 ? -18.164 -7.494 -30.482 1.00 37.91 142 HIS A N 1
ATOM 1134 C CA . HIS A 1 142 ? -19.421 -7.185 -29.791 1.00 37.91 142 HIS A CA 1
ATOM 1135 C C . HIS A 1 142 ? -19.637 -7.818 -28.399 1.00 37.91 142 HIS A C 1
ATOM 1137 O O . HIS A 1 142 ? -20.595 -8.567 -28.188 1.00 37.91 142 HIS A O 1
ATOM 1143 N N . PHE A 1 143 ? -18.893 -7.364 -27.385 1.00 36.75 143 PHE A N 1
ATOM 1144 C CA . PHE A 1 143 ? -19.453 -7.333 -26.030 1.00 36.75 143 PHE A CA 1
ATOM 1145 C C . PHE A 1 143 ? -20.486 -6.197 -25.954 1.00 36.75 143 PHE A C 1
ATOM 1147 O O . PHE A 1 143 ? -20.203 -5.072 -25.546 1.00 36.75 143 PHE A O 1
ATOM 1154 N N . ASN A 1 144 ? -21.712 -6.485 -26.395 1.00 30.20 144 ASN A N 1
ATOM 1155 C CA . ASN A 1 144 ? -22.884 -5.665 -26.099 1.00 30.20 144 ASN A CA 1
ATOM 1156 C C . ASN A 1 144 ? -23.208 -5.801 -24.598 1.00 30.20 144 ASN A C 1
ATOM 1158 O O . ASN A 1 144 ? -24.198 -6.420 -24.212 1.00 30.20 144 ASN A O 1
ATOM 1162 N N . LEU A 1 145 ? -22.400 -5.182 -23.731 1.00 39.12 145 LEU A N 1
ATOM 1163 C CA . LEU A 1 145 ? -22.978 -4.615 -22.522 1.00 39.12 145 LEU A CA 1
ATOM 1164 C C . LEU A 1 145 ? -23.831 -3.450 -23.015 1.00 39.12 145 LEU A C 1
ATOM 1166 O O . LEU A 1 145 ? -23.308 -2.474 -23.548 1.00 39.12 145 LEU A O 1
ATOM 1170 N N . SER A 1 146 ? -25.149 -3.589 -22.916 1.00 28.73 146 SER A N 1
ATOM 1171 C CA . SER A 1 146 ? -26.105 -2.538 -23.243 1.00 28.73 146 SER A CA 1
ATOM 1172 C C . SER A 1 146 ? -25.839 -1.293 -22.385 1.00 28.73 146 SER A C 1
ATOM 1174 O O . SER A 1 146 ? -26.490 -1.061 -21.370 1.00 28.73 146 SER A O 1
ATOM 1176 N N . MET A 1 147 ? -24.918 -0.444 -22.841 1.00 35.38 147 MET A N 1
ATOM 1177 C CA . MET A 1 147 ? -24.883 0.988 -22.572 1.00 35.38 147 MET A CA 1
ATOM 1178 C C . MET A 1 147 ? -26.044 1.637 -23.338 1.00 35.38 147 MET A C 1
ATOM 1180 O O . MET A 1 147 ? -25.874 2.411 -24.273 1.00 35.38 147 MET A O 1
ATOM 1184 N N . THR A 1 148 ? -27.271 1.296 -22.951 1.00 28.02 148 THR A N 1
ATOM 1185 C CA . THR A 1 148 ? -28.440 2.122 -23.242 1.00 28.02 148 THR A CA 1
ATOM 1186 C C . THR A 1 148 ? -29.180 2.368 -21.944 1.00 28.02 148 THR A C 1
ATOM 1188 O O . THR A 1 148 ? -30.106 1.658 -21.582 1.00 28.02 148 THR A O 1
ATOM 1191 N N . GLN A 1 149 ? -28.729 3.386 -21.219 1.00 28.11 149 GLN A N 1
ATOM 1192 C CA . GLN A 1 149 ? -29.544 4.561 -20.918 1.00 28.11 149 GLN A CA 1
ATOM 1193 C C . GLN A 1 149 ? -28.731 5.502 -20.033 1.00 28.11 149 GLN A C 1
ATOM 1195 O O . GLN A 1 149 ? -28.502 5.253 -18.853 1.00 28.11 149 GLN A O 1
ATOM 1200 N N . ALA A 1 150 ? -28.348 6.635 -20.616 1.00 35.25 150 ALA A N 1
ATOM 1201 C CA . ALA A 1 150 ? -28.237 7.855 -19.846 1.00 35.25 150 ALA A CA 1
ATOM 1202 C C . ALA A 1 150 ? -29.573 8.061 -19.113 1.00 35.25 150 ALA A C 1
ATOM 1204 O O . ALA A 1 150 ? -30.611 8.230 -19.752 1.00 35.25 150 ALA A O 1
ATOM 1205 N N . SER A 1 151 ? -29.548 8.023 -17.784 1.00 27.19 151 SER A N 1
ATOM 1206 C CA . SER A 1 151 ? -30.589 8.619 -16.951 1.00 27.19 151 SER A CA 1
ATOM 1207 C C . SER A 1 151 ? -29.937 9.641 -16.017 1.00 27.19 151 SER A C 1
ATOM 1209 O O . SER A 1 151 ? -28.872 9.369 -15.458 1.00 27.19 151 SER A O 1
ATOM 1211 N N . PRO A 1 152 ? -30.525 10.840 -15.880 1.00 33.09 152 PRO A N 1
ATOM 1212 C CA . PRO A 1 152 ? -29.961 11.922 -15.092 1.00 33.09 152 PRO A CA 1
ATOM 1213 C C . PRO A 1 152 ? -30.201 11.668 -13.598 1.00 33.09 152 PRO A C 1
ATOM 1215 O O . PRO A 1 152 ? -31.328 11.433 -13.178 1.00 33.09 152 PRO A O 1
ATOM 1218 N N . GLY A 1 153 ? -29.141 11.776 -12.796 1.00 30.64 153 GLY A N 1
ATOM 1219 C CA . GLY A 1 153 ? -29.217 11.842 -11.334 1.00 30.64 153 GLY A CA 1
ATOM 1220 C C . GLY A 1 153 ? -29.257 10.490 -10.618 1.00 30.64 153 GLY A C 1
ATOM 1221 O O . GLY A 1 153 ? -30.322 9.929 -10.391 1.00 30.64 153 GLY A O 1
ATOM 1222 N N . ILE A 1 154 ? -28.098 10.027 -10.141 1.00 32.75 154 ILE A N 1
ATOM 1223 C CA . ILE A 1 154 ? -28.017 9.021 -9.072 1.00 32.75 154 ILE A CA 1
ATOM 1224 C C . ILE A 1 154 ? -27.801 9.778 -7.762 1.00 32.75 154 ILE A C 1
ATOM 1226 O O . ILE A 1 154 ? -26.687 9.967 -7.284 1.00 32.75 154 ILE A O 1
ATOM 1230 N N . ASN A 1 155 ? -28.907 10.252 -7.193 1.00 30.44 155 ASN A N 1
ATOM 1231 C CA . ASN A 1 155 ? -28.999 10.406 -5.752 1.00 30.44 155 ASN A CA 1
ATOM 1232 C C . ASN A 1 155 ? -29.277 9.013 -5.174 1.00 30.44 155 ASN A C 1
ATOM 1234 O O . ASN A 1 155 ? -30.188 8.327 -5.629 1.00 30.44 155 ASN A O 1
ATOM 1238 N N . THR A 1 156 ? -28.522 8.631 -4.141 1.00 33.19 156 THR A N 1
ATOM 1239 C CA . THR A 1 156 ? -28.895 7.598 -3.157 1.00 33.19 156 THR A CA 1
ATOM 1240 C C . THR A 1 156 ? -29.293 6.224 -3.712 1.00 33.19 156 THR A C 1
ATOM 1242 O O . THR A 1 156 ? -30.471 5.882 -3.761 1.00 33.19 156 THR A O 1
ATOM 1245 N N . LEU A 1 157 ? -28.305 5.370 -3.991 1.00 28.61 157 LEU A N 1
ATOM 1246 C CA . LEU A 1 157 ? -28.496 3.920 -3.904 1.00 28.61 157 LEU A CA 1
ATOM 1247 C C . LEU A 1 157 ? -27.887 3.438 -2.586 1.00 28.61 157 LEU A C 1
ATOM 1249 O O . LEU A 1 157 ? -26.674 3.356 -2.413 1.00 28.61 157 LEU A O 1
ATOM 1253 N N . SER A 1 158 ? -28.769 3.194 -1.618 1.00 28.02 158 SER A N 1
ATOM 1254 C CA . SER A 1 158 ? -28.463 2.457 -0.394 1.00 28.02 158 SER A CA 1
ATOM 1255 C C . SER A 1 158 ? -27.956 1.038 -0.721 1.00 28.02 158 SER A C 1
ATOM 1257 O O . SER A 1 158 ? -28.282 0.514 -1.787 1.00 28.02 158 SER A O 1
ATOM 1259 N N . PRO A 1 159 ? -27.236 0.354 0.192 1.00 36.12 159 PRO A N 1
ATOM 1260 C CA . PRO A 1 159 ? -26.589 -0.945 -0.066 1.00 36.12 159 PRO A CA 1
ATOM 1261 C C . PRO A 1 159 ? -27.537 -2.143 -0.297 1.00 36.12 159 PRO A C 1
ATOM 1263 O O . PRO A 1 159 ? -27.111 -3.290 -0.191 1.00 36.12 159 PRO A O 1
ATOM 1266 N N . SER A 1 160 ? -28.828 -1.924 -0.545 1.00 30.72 160 SER A N 1
ATOM 1267 C CA . SER A 1 160 ? -29.885 -2.930 -0.384 1.00 30.72 160 SER A CA 1
ATOM 1268 C C . SER A 1 160 ? -30.516 -3.448 -1.683 1.00 30.72 160 SER A C 1
ATOM 1270 O O . SER A 1 160 ? -31.573 -4.064 -1.622 1.00 30.72 1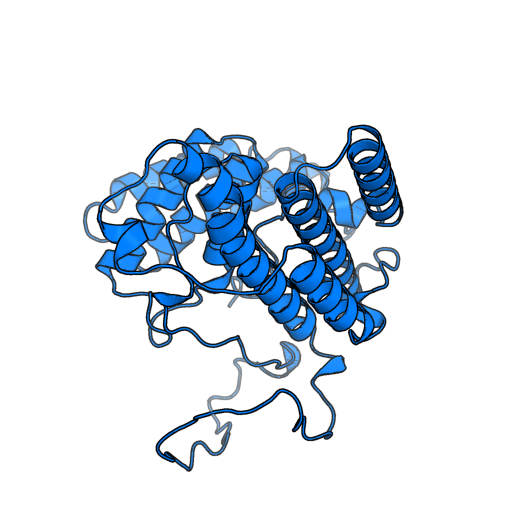60 SER A O 1
ATOM 1272 N N . SER A 1 161 ? -29.896 -3.257 -2.850 1.00 33.47 161 SER A N 1
ATOM 1273 C CA . SER A 1 161 ? -30.358 -3.884 -4.105 1.00 33.47 161 SER A CA 1
ATOM 1274 C C . SER A 1 161 ? -29.199 -4.532 -4.866 1.00 33.47 161 SER A C 1
ATOM 1276 O O . SER A 1 161 ? -28.755 -4.068 -5.907 1.00 33.47 161 SER A O 1
ATOM 1278 N N . ARG A 1 162 ? -28.673 -5.621 -4.291 1.00 42.62 162 ARG A N 1
ATOM 1279 C CA . ARG A 1 162 ? -27.813 -6.578 -4.996 1.00 42.62 162 ARG A CA 1
ATOM 1280 C C . ARG A 1 162 ? -28.718 -7.553 -5.742 1.00 42.62 162 ARG A C 1
ATOM 1282 O O . ARG A 1 162 ? -29.255 -8.474 -5.123 1.00 42.62 162 ARG A O 1
ATOM 1289 N N . ASP A 1 163 ? -28.901 -7.345 -7.043 1.00 31.47 163 ASP A N 1
ATOM 1290 C CA . ASP A 1 163 ? -29.544 -8.359 -7.873 1.00 31.47 163 ASP A CA 1
ATOM 1291 C C . ASP A 1 163 ? -28.719 -9.646 -7.826 1.00 31.47 163 ASP A C 1
ATOM 1293 O O . ASP A 1 163 ? -27.517 -9.695 -8.084 1.00 31.47 163 ASP A O 1
ATOM 1297 N N . SER A 1 164 ? -29.398 -10.685 -7.363 1.00 35.78 164 SER A N 1
ATOM 1298 C CA . SER A 1 164 ? -28.837 -11.962 -6.955 1.00 35.78 164 SER A CA 1
ATOM 1299 C C . SER A 1 164 ? -28.877 -12.927 -8.133 1.00 35.78 164 SER A C 1
ATOM 1301 O O . SER A 1 164 ? -29.611 -13.911 -8.121 1.00 35.78 164 SER A O 1
ATOM 1303 N N . SER A 1 165 ? -28.091 -12.640 -9.167 1.00 36.09 165 SER A N 1
ATOM 1304 C CA . SER A 1 165 ? -27.853 -13.563 -10.276 1.00 36.09 165 SER A CA 1
ATOM 1305 C C . SER A 1 165 ? -26.348 -13.783 -10.441 1.00 36.09 165 SER A C 1
ATOM 1307 O O . SER A 1 165 ? -25.711 -13.103 -11.232 1.00 36.09 165 SER A O 1
ATOM 1309 N N . SER A 1 166 ? -25.803 -14.709 -9.637 1.00 41.94 166 SER A N 1
ATOM 1310 C CA . SER A 1 166 ? -24.491 -15.383 -9.781 1.00 41.94 166 SER A CA 1
ATOM 1311 C C . SER A 1 166 ? -23.302 -14.518 -10.242 1.00 41.94 166 SER A C 1
ATOM 1313 O O . SER A 1 166 ? -23.082 -14.377 -11.438 1.00 41.94 166 SER A O 1
ATOM 1315 N N . GLY A 1 167 ? -22.474 -14.022 -9.308 1.00 45.91 167 GLY A N 1
ATOM 1316 C CA . GLY A 1 167 ? -21.119 -13.554 -9.665 1.00 45.91 167 GLY A CA 1
ATOM 1317 C C . GLY A 1 167 ? -20.362 -12.712 -8.627 1.00 45.91 167 GLY A C 1
ATOM 1318 O O . GLY A 1 167 ? -19.148 -12.834 -8.519 1.00 45.91 167 GLY A O 1
ATOM 1319 N N . GLY A 1 168 ? -21.039 -11.894 -7.811 1.00 49.22 168 GLY A N 1
ATOM 1320 C CA . GLY A 1 168 ? -20.341 -10.913 -6.951 1.00 49.22 168 GLY A CA 1
ATOM 1321 C C . GLY A 1 168 ? -19.538 -11.498 -5.774 1.00 49.22 168 GLY A C 1
ATOM 1322 O O . GLY A 1 168 ? -18.503 -10.959 -5.398 1.00 49.22 168 GLY A O 1
ATOM 1323 N N . ASN A 1 169 ? -19.967 -12.629 -5.200 1.00 55.28 169 ASN A N 1
ATOM 1324 C CA . ASN A 1 169 ? -19.282 -13.242 -4.045 1.00 55.28 169 ASN A CA 1
ATOM 1325 C C . ASN A 1 169 ? -18.050 -14.090 -4.420 1.00 55.28 169 ASN A C 1
ATOM 1327 O O . ASN A 1 169 ? -17.268 -14.438 -3.528 1.00 55.28 169 ASN A O 1
ATOM 1331 N N . ASP A 1 170 ? -17.879 -14.389 -5.709 1.00 68.62 170 ASP A N 1
ATOM 1332 C CA . ASP A 1 170 ? -16.796 -15.224 -6.240 1.00 68.62 170 ASP A CA 1
ATOM 1333 C C . ASP A 1 170 ? -15.735 -14.393 -6.990 1.00 68.62 170 ASP A C 1
ATOM 1335 O O . ASP A 1 170 ? -14.699 -14.913 -7.397 1.00 68.62 170 ASP A O 1
ATOM 1339 N N . CYS A 1 171 ? -15.920 -13.073 -7.108 1.00 82.88 171 CYS A N 1
ATOM 1340 C CA . CYS A 1 171 ? -14.910 -12.188 -7.677 1.00 82.88 171 CYS A CA 1
ATOM 1341 C C . CYS A 1 171 ? -13.928 -11.709 -6.596 1.00 82.88 171 CYS A C 1
ATOM 1343 O O . CYS A 1 171 ? -14.307 -11.044 -5.630 1.00 82.88 171 CYS A O 1
ATOM 1345 N N . TRP A 1 172 ? -12.630 -11.972 -6.775 1.00 81.50 172 TRP A N 1
ATOM 1346 C CA . TRP A 1 172 ? -11.582 -11.534 -5.840 1.00 81.50 172 TRP A CA 1
ATOM 1347 C C . TRP A 1 172 ? -11.538 -10.004 -5.648 1.00 81.50 172 TRP A C 1
ATOM 1349 O O . TRP A 1 172 ? -11.086 -9.520 -4.603 1.00 81.50 172 TRP A O 1
ATOM 1359 N N . LEU A 1 173 ? -12.016 -9.250 -6.644 1.00 82.12 173 LEU A N 1
ATOM 1360 C CA . LEU A 1 173 ? -12.048 -7.790 -6.663 1.00 82.12 173 LEU A CA 1
ATOM 1361 C C . LEU A 1 173 ? -13.005 -7.213 -5.613 1.00 82.12 173 LEU A C 1
ATOM 1363 O O . LEU A 1 173 ? -12.750 -6.129 -5.095 1.00 82.12 173 LEU A O 1
ATOM 1367 N N . PHE A 1 174 ? -14.021 -7.978 -5.201 1.00 85.81 174 PHE A N 1
ATOM 1368 C CA . PHE A 1 174 ? -14.891 -7.623 -4.080 1.00 85.81 174 PHE A CA 1
ATOM 1369 C C . PHE A 1 174 ? -14.087 -7.401 -2.788 1.00 85.81 174 PHE A C 1
ATOM 1371 O O . PHE A 1 174 ? -14.237 -6.391 -2.097 1.00 85.81 174 PHE A O 1
ATOM 1378 N N . GLY A 1 175 ? -13.151 -8.309 -2.485 1.00 86.94 175 GLY A N 1
ATOM 1379 C CA . GLY A 1 175 ? -12.249 -8.163 -1.341 1.00 86.94 175 GLY A CA 1
ATOM 1380 C C . GLY A 1 175 ? -11.323 -6.951 -1.473 1.00 86.94 175 GLY A C 1
ATOM 1381 O O . GLY A 1 175 ? -11.022 -6.284 -0.484 1.00 86.94 175 GLY A O 1
ATOM 1382 N N . TRP A 1 176 ? -10.914 -6.618 -2.697 1.00 85.00 176 TRP A N 1
ATOM 1383 C CA . TRP A 1 176 ? -10.090 -5.441 -2.964 1.00 85.00 176 TRP A CA 1
ATOM 1384 C C . TRP A 1 176 ? -10.868 -4.127 -2.775 1.00 85.00 176 TRP A C 1
ATOM 1386 O O . TRP A 1 176 ? -10.350 -3.198 -2.145 1.00 85.00 176 TRP A O 1
ATOM 1396 N N . ASN A 1 177 ? -12.121 -4.064 -3.237 1.00 87.31 177 ASN A N 1
ATOM 1397 C CA . ASN A 1 177 ? -13.027 -2.936 -3.003 1.00 87.31 177 ASN A CA 1
ATOM 1398 C C . ASN A 1 177 ? -13.239 -2.737 -1.494 1.00 87.31 177 ASN A C 1
ATOM 1400 O O . ASN A 1 177 ? -13.062 -1.632 -0.985 1.00 87.31 177 ASN A O 1
ATOM 1404 N N . PHE A 1 178 ? -13.462 -3.827 -0.750 1.00 90.69 178 PHE A N 1
ATOM 1405 C CA . PHE A 1 178 ? -13.581 -3.789 0.709 1.00 90.69 178 PHE A CA 1
ATOM 1406 C C . PHE A 1 178 ? -12.322 -3.240 1.400 1.00 90.69 178 PHE A C 1
ATOM 1408 O O . PHE A 1 178 ? -12.407 -2.415 2.311 1.00 90.69 178 PHE A O 1
ATOM 1415 N N . VAL A 1 179 ? -11.125 -3.675 0.986 1.00 90.12 179 VAL A N 1
ATOM 1416 C CA . VAL A 1 179 ? -9.864 -3.127 1.520 1.00 90.12 179 VAL A CA 1
ATOM 1417 C C . VAL A 1 179 ? -9.769 -1.629 1.241 1.00 90.12 179 VAL A C 1
ATOM 1419 O O . VAL A 1 179 ? -9.336 -0.874 2.112 1.00 90.12 179 VAL A O 1
ATOM 1422 N N . THR A 1 180 ? -10.184 -1.190 0.056 1.00 89.00 180 THR A N 1
ATOM 1423 C CA . THR A 1 180 ? -10.186 0.229 -0.310 1.00 89.00 180 THR A CA 1
ATOM 1424 C C . THR A 1 180 ? -11.168 1.025 0.552 1.00 89.00 180 THR A C 1
ATOM 1426 O O . THR A 1 180 ? -10.788 2.077 1.067 1.00 89.00 180 THR A O 1
ATOM 1429 N N . ASP A 1 181 ? -12.358 0.490 0.844 1.00 91.06 181 ASP A N 1
ATOM 1430 C CA . ASP A 1 181 ? -13.294 1.083 1.809 1.00 91.06 181 ASP A CA 1
ATOM 1431 C C . ASP A 1 181 ? -12.673 1.225 3.206 1.00 91.06 181 ASP A C 1
ATOM 1433 O O . ASP A 1 181 ? -12.812 2.273 3.839 1.00 91.06 181 ASP A O 1
ATOM 1437 N N . LEU A 1 182 ? -11.907 0.236 3.685 1.00 92.12 182 LEU A N 1
ATOM 1438 C CA . LEU A 1 182 ? -11.178 0.375 4.953 1.00 92.12 182 LEU A CA 1
ATOM 1439 C C . LEU A 1 182 ? -10.162 1.528 4.918 1.00 92.12 182 LEU A C 1
ATOM 1441 O O . LEU A 1 182 ? -9.993 2.224 5.923 1.00 92.12 182 LEU A O 1
ATOM 1445 N N . TYR A 1 183 ? -9.499 1.759 3.782 1.00 91.50 183 TYR A N 1
ATOM 1446 C CA . TYR A 1 183 ? -8.590 2.896 3.612 1.00 91.50 183 TYR A CA 1
ATOM 1447 C C . TYR A 1 183 ? -9.316 4.242 3.553 1.00 91.50 183 TYR A C 1
ATOM 1449 O O . TYR A 1 183 ? -8.823 5.206 4.138 1.00 91.50 183 TYR A O 1
ATOM 1457 N N . ARG A 1 184 ? -10.509 4.301 2.957 1.00 90.94 184 ARG A N 1
ATOM 1458 C CA . ARG A 1 184 ? -11.377 5.490 3.002 1.00 90.94 184 ARG A CA 1
ATOM 1459 C C . ARG A 1 184 ? -11.796 5.814 4.432 1.00 90.94 184 ARG A C 1
ATOM 1461 O O . ARG A 1 184 ? -11.653 6.942 4.907 1.00 90.94 184 ARG A O 1
ATOM 1468 N N . VAL A 1 185 ? -12.205 4.795 5.189 1.00 91.62 185 VAL A N 1
ATOM 1469 C CA . VAL A 1 185 ? -12.510 4.944 6.620 1.00 91.62 185 VAL A CA 1
ATOM 1470 C C . VAL A 1 185 ? -11.274 5.408 7.405 1.00 91.62 185 VAL A C 1
ATOM 1472 O O . VAL A 1 185 ? -11.390 6.288 8.260 1.00 91.62 185 VAL A O 1
ATOM 1475 N N . LEU A 1 186 ? -10.085 4.871 7.108 1.00 90.81 186 LEU A N 1
ATOM 1476 C CA . LEU A 1 186 ? -8.818 5.305 7.709 1.00 90.81 186 LEU A CA 1
ATOM 1477 C C . LEU A 1 186 ? -8.489 6.771 7.405 1.00 90.81 186 LEU A C 1
ATOM 1479 O O . LEU A 1 186 ? -8.087 7.495 8.317 1.00 90.81 186 LEU A O 1
ATOM 1483 N N . GLU A 1 187 ? -8.665 7.228 6.164 1.00 90.69 187 GLU A N 1
ATOM 1484 C CA . GLU A 1 187 ? -8.478 8.632 5.787 1.00 90.69 187 GLU A CA 1
ATOM 1485 C C . GLU A 1 187 ? -9.364 9.554 6.640 1.00 90.69 187 GLU A C 1
ATOM 1487 O O . GLU A 1 187 ? -8.883 10.541 7.221 1.00 90.69 187 GLU A O 1
ATOM 1492 N N . HIS A 1 188 ? -10.653 9.225 6.745 1.00 87.62 188 HIS A N 1
ATOM 1493 C CA . HIS A 1 188 ? -11.601 9.994 7.544 1.00 87.62 188 HIS A CA 1
ATOM 1494 C C . HIS A 1 188 ? -11.242 9.966 9.031 1.00 87.62 188 HIS A C 1
ATOM 1496 O O . HIS A 1 188 ? -11.240 11.012 9.687 1.00 87.62 188 HIS A O 1
ATOM 1502 N N . ALA A 1 189 ? -10.874 8.796 9.560 1.00 86.38 189 ALA A N 1
ATOM 1503 C CA . ALA A 1 189 ? -10.444 8.644 10.943 1.00 86.38 189 ALA A CA 1
ATOM 1504 C C . ALA A 1 189 ? -9.194 9.488 11.245 1.00 86.38 189 ALA A C 1
ATOM 1506 O O . ALA A 1 189 ? -9.156 10.195 12.252 1.00 86.38 189 ALA A O 1
ATOM 1507 N N . LEU A 1 190 ? -8.190 9.489 10.364 1.00 84.31 190 LEU A N 1
ATOM 1508 C CA . LEU A 1 190 ? -6.997 10.318 10.530 1.00 84.31 190 LEU A CA 1
ATOM 1509 C C . LEU A 1 190 ? -7.335 11.807 10.536 1.00 84.31 190 LEU A C 1
ATOM 1511 O O . LEU A 1 190 ? -6.932 12.525 11.451 1.00 84.31 190 LEU A O 1
ATOM 1515 N N . THR A 1 191 ? -8.087 12.265 9.538 1.00 80.31 191 THR A N 1
ATOM 1516 C CA . THR A 1 191 ? -8.430 13.685 9.379 1.00 80.31 191 THR A CA 1
ATOM 1517 C C . THR A 1 191 ? -9.198 14.196 10.594 1.00 80.31 191 THR A C 1
ATOM 1519 O O . THR A 1 191 ? -8.872 15.242 11.150 1.00 80.31 191 THR A O 1
ATOM 1522 N N . ARG A 1 192 ? -10.154 13.401 11.075 1.00 77.50 192 ARG A N 1
ATOM 1523 C CA . ARG A 1 192 ? -11.017 13.749 12.201 1.00 77.50 192 ARG A CA 1
ATOM 1524 C C . ARG A 1 192 ? -10.313 13.647 13.549 1.00 77.50 192 ARG A C 1
ATOM 1526 O O . ARG A 1 192 ? -10.425 14.549 14.376 1.00 77.50 192 ARG A O 1
ATOM 1533 N N . PHE A 1 193 ? -9.622 12.542 13.811 1.00 71.56 193 PHE A N 1
ATOM 1534 C CA . PHE A 1 193 ? -9.143 12.244 15.158 1.00 71.56 193 PHE A CA 1
ATOM 1535 C C . PHE A 1 193 ? -7.709 12.716 15.420 1.00 71.56 193 PHE A C 1
ATOM 1537 O O . PHE A 1 193 ? -7.447 13.232 16.507 1.00 71.56 193 PHE A O 1
ATOM 1544 N N . ARG A 1 194 ? -6.797 12.655 14.434 1.00 65.75 194 ARG A N 1
ATOM 1545 C CA . ARG A 1 194 ? -5.498 13.350 14.565 1.00 65.75 194 ARG A CA 1
ATOM 1546 C C . ARG A 1 194 ? -5.666 14.862 14.444 1.00 65.75 194 ARG A C 1
ATOM 1548 O O . ARG A 1 194 ? -4.972 15.600 15.140 1.00 65.75 194 ARG A O 1
ATOM 1555 N N . GLY A 1 195 ? -6.613 15.315 13.616 1.00 58.41 195 GLY A N 1
ATOM 1556 C CA . GLY A 1 195 ? -6.987 16.725 13.508 1.00 58.41 195 GLY A CA 1
ATOM 1557 C C . GLY A 1 195 ? -7.374 17.313 14.863 1.00 58.41 195 GLY A C 1
ATOM 1558 O O . GLY A 1 195 ? -6.820 18.332 15.251 1.00 58.41 195 GLY A O 1
ATOM 1559 N N . LYS A 1 196 ? -8.208 16.625 15.654 1.00 56.19 196 LYS A N 1
ATOM 1560 C CA . LYS A 1 196 ? -8.601 17.071 17.005 1.00 56.19 196 LYS A CA 1
ATOM 1561 C C . LYS A 1 196 ? -7.437 17.163 18.002 1.00 56.19 196 LYS A C 1
ATOM 1563 O O . LYS A 1 196 ? -7.394 18.118 18.772 1.00 56.19 196 LYS A O 1
ATOM 1568 N N . GLN A 1 197 ? -6.472 16.238 17.963 1.00 55.84 197 GLN A N 1
ATOM 1569 C CA . GLN A 1 197 ? -5.275 16.302 18.822 1.00 55.84 197 GLN A CA 1
ATOM 1570 C C . GLN A 1 197 ? -4.344 17.474 18.465 1.00 55.84 197 GLN A C 1
ATOM 1572 O O . GLN A 1 197 ? -3.708 18.043 19.349 1.00 55.84 197 GLN A O 1
ATOM 1577 N N . HIS A 1 198 ? -4.264 17.859 17.186 1.00 51.91 198 HIS A N 1
ATOM 1578 C CA . HIS A 1 198 ? -3.442 18.991 16.743 1.00 51.91 198 HIS A CA 1
ATOM 1579 C C . HIS A 1 198 ? -4.178 20.345 16.791 1.00 51.91 198 HIS A C 1
ATOM 1581 O O . HIS A 1 198 ? -3.558 21.356 17.129 1.00 51.91 198 HIS A O 1
ATOM 1587 N N . CYS A 1 199 ? -5.484 20.383 16.506 1.00 50.47 199 CYS A N 1
ATOM 1588 C CA . CYS A 1 199 ? -6.319 21.590 16.534 1.00 50.47 199 CYS A CA 1
ATOM 1589 C C . CYS A 1 199 ? -6.641 22.074 17.947 1.00 50.47 199 CYS A C 1
ATOM 1591 O O . CYS A 1 199 ? -6.818 23.275 18.115 1.00 50.47 199 CYS A O 1
ATOM 1593 N N . SER A 1 200 ? -6.617 21.218 18.980 1.00 52.56 200 SER A N 1
ATOM 1594 C CA . SER A 1 200 ? -6.773 21.693 20.369 1.00 52.56 200 SER A CA 1
ATOM 1595 C C . SER A 1 200 ? -5.677 22.684 20.793 1.00 52.56 200 SER A C 1
ATOM 1597 O O . SER A 1 200 ? -5.776 23.307 21.844 1.00 52.56 200 SER A O 1
ATOM 1599 N N . ARG A 1 201 ? -4.603 22.813 19.999 1.00 52.44 201 ARG A N 1
ATOM 1600 C CA . ARG A 1 201 ? -3.475 23.715 20.246 1.00 52.44 201 ARG A CA 1
ATOM 1601 C C . ARG A 1 201 ? -3.531 25.014 19.426 1.00 52.44 201 ARG A C 1
ATOM 1603 O O . ARG A 1 201 ? -2.723 25.906 19.675 1.00 52.44 201 ARG A O 1
ATOM 1610 N N . ARG A 1 202 ? -4.434 25.128 18.445 1.00 55.38 202 ARG A N 1
ATOM 1611 C CA . ARG A 1 202 ? -4.614 26.315 17.591 1.00 55.38 202 ARG A CA 1
ATOM 1612 C C . ARG A 1 202 ? -6.083 26.437 17.182 1.00 55.38 202 ARG A C 1
ATOM 1614 O O . ARG A 1 202 ? -6.477 25.905 16.146 1.00 55.38 202 ARG A O 1
ATOM 1621 N N . GLU A 1 203 ? -6.873 27.151 17.978 1.00 57.50 203 GLU A N 1
ATOM 1622 C CA . GLU A 1 203 ? -8.169 27.667 17.527 1.00 57.50 203 GLU A CA 1
ATOM 1623 C C . GLU A 1 203 ? -7.914 28.669 16.396 1.00 57.50 203 GLU A C 1
ATOM 1625 O O . GLU A 1 203 ? -7.275 29.704 16.580 1.00 57.50 203 GLU A O 1
ATOM 1630 N N . GLY A 1 204 ? -8.315 28.294 15.183 1.00 61.97 204 GLY A N 1
ATOM 1631 C CA . GLY A 1 204 ? -8.239 29.145 14.005 1.00 61.97 204 GLY A CA 1
ATOM 1632 C C . GLY A 1 204 ? -9.611 29.724 13.682 1.00 61.97 204 GLY A C 1
ATOM 1633 O O . GLY A 1 204 ? -10.627 29.084 13.926 1.00 61.97 204 GLY A O 1
ATOM 1634 N N . PHE A 1 205 ? -9.625 30.898 13.051 1.00 69.00 205 PHE A N 1
ATOM 1635 C CA . PHE A 1 205 ? -10.826 31.622 12.606 1.00 69.00 205 PHE A CA 1
ATOM 1636 C C . PHE A 1 205 ? -11.875 30.751 11.882 1.00 69.00 205 PHE A C 1
ATOM 1638 O O . PHE A 1 205 ? -13.073 30.966 12.027 1.00 69.00 205 PHE A O 1
ATOM 1645 N N . LEU A 1 206 ? -11.439 29.745 11.115 1.00 66.19 206 LEU A N 1
ATOM 1646 C CA . LEU A 1 206 ? -12.340 28.868 10.361 1.00 66.19 206 LEU A CA 1
ATOM 1647 C C . LEU A 1 206 ? -13.027 27.792 11.215 1.00 66.19 206 LEU A C 1
ATOM 1649 O O . LEU A 1 206 ? -14.060 27.277 10.795 1.00 66.19 206 LEU A O 1
ATOM 1653 N N . THR A 1 207 ? -12.493 27.457 12.393 1.00 63.41 207 THR A N 1
ATOM 1654 C CA . THR A 1 207 ? -13.089 26.454 13.291 1.00 63.41 207 THR A CA 1
ATOM 1655 C C . THR A 1 207 ? -14.435 26.929 13.841 1.00 63.41 207 THR A C 1
ATOM 1657 O O . THR A 1 207 ? -15.355 26.124 13.966 1.00 63.41 207 THR A O 1
ATOM 1660 N N . ASP A 1 208 ? -14.572 28.234 14.096 1.00 62.97 208 ASP A N 1
ATOM 1661 C CA . ASP A 1 208 ? -15.829 28.843 14.546 1.00 62.97 208 ASP A CA 1
ATOM 1662 C C . ASP A 1 208 ? -16.855 28.968 13.412 1.00 62.97 208 ASP A C 1
ATOM 1664 O O . ASP A 1 208 ? -18.053 28.829 13.643 1.00 62.97 208 ASP A O 1
ATOM 1668 N N . ILE A 1 209 ? -16.397 29.187 12.174 1.00 70.19 209 ILE A N 1
ATOM 1669 C CA . ILE A 1 209 ? -17.275 29.340 11.002 1.00 70.19 209 ILE A CA 1
ATOM 1670 C C . ILE A 1 209 ? -17.841 27.993 10.545 1.00 70.19 209 ILE A C 1
ATOM 1672 O O . ILE A 1 209 ? -19.018 27.897 10.210 1.00 70.19 209 ILE A O 1
ATOM 1676 N N . TYR A 1 210 ? -17.008 26.953 10.525 1.00 63.38 210 TYR A N 1
ATOM 1677 C CA . TYR A 1 210 ? -17.366 25.629 10.008 1.00 63.38 210 TYR A CA 1
ATOM 1678 C C . TYR A 1 210 ? -17.620 24.599 11.109 1.00 63.38 210 TYR A C 1
ATOM 1680 O O . TYR A 1 210 ? -17.466 23.408 10.854 1.00 63.38 210 TYR A O 1
ATOM 1688 N N . GLN A 1 211 ? -17.971 25.049 12.320 1.00 57.12 211 GLN A N 1
ATOM 1689 C CA . GLN A 1 211 ? -18.087 24.245 13.538 1.00 57.12 211 GLN A CA 1
ATOM 1690 C C . GLN A 1 211 ? -18.635 22.836 13.252 1.00 57.12 211 GLN A C 1
ATOM 1692 O O . GLN A 1 211 ? -19.826 22.627 13.018 1.00 57.12 211 GLN A O 1
ATOM 1697 N N . GLU A 1 212 ? -17.725 21.861 13.196 1.00 56.66 212 GLU A N 1
ATOM 1698 C CA . GLU A 1 212 ? -18.001 20.555 12.603 1.00 56.66 212 GLU A CA 1
ATOM 1699 C C . GLU A 1 212 ? -18.753 19.687 13.630 1.00 56.66 212 GLU A C 1
ATOM 1701 O O . GLU A 1 212 ? -18.173 18.870 14.349 1.00 56.66 212 GLU A O 1
ATOM 1706 N N . GLN A 1 213 ? -20.071 19.896 13.738 1.00 52.34 213 GLN A N 1
ATOM 1707 C CA . GLN A 1 213 ? -20.995 19.192 14.641 1.00 52.34 213 GLN A CA 1
ATOM 1708 C C . GLN A 1 213 ? -21.274 17.749 14.190 1.00 52.34 213 GLN A C 1
ATOM 1710 O O . GLN A 1 213 ? -22.412 17.294 14.119 1.00 52.34 213 GLN A O 1
ATOM 1715 N N . SER A 1 214 ? -20.240 16.988 13.855 1.00 60.97 214 SER A N 1
ATOM 1716 C CA . SER A 1 214 ? -20.427 15.573 13.553 1.00 60.97 214 SER A CA 1
ATOM 1717 C C . SER A 1 214 ? -20.445 14.769 14.855 1.00 60.97 214 SER A C 1
ATOM 1719 O O . SER A 1 214 ? -19.497 14.814 15.642 1.00 60.97 214 SER A O 1
ATOM 1721 N N . THR A 1 215 ? -21.513 14.001 15.064 1.00 66.31 215 THR A N 1
ATOM 1722 C CA . THR A 1 215 ? -21.739 13.108 16.215 1.00 66.31 215 THR A CA 1
ATOM 1723 C C . THR A 1 215 ? -20.960 11.789 16.124 1.00 66.31 215 THR A C 1
ATOM 1725 O O . THR A 1 215 ? -21.044 10.948 17.016 1.00 66.31 215 THR A O 1
ATOM 1728 N N . VAL A 1 216 ? -20.179 11.588 15.057 1.00 77.69 216 VAL A N 1
ATOM 1729 C CA . VAL A 1 216 ? -19.483 10.325 14.785 1.00 77.69 216 VAL A CA 1
ATOM 1730 C C . VAL A 1 216 ? -18.306 10.129 15.751 1.00 77.69 216 VAL A C 1
ATOM 1732 O O . VAL A 1 216 ? -17.320 10.876 15.711 1.00 77.69 216 VAL A O 1
ATOM 1735 N N . THR A 1 217 ? -18.402 9.120 16.617 1.00 83.25 217 THR A N 1
ATOM 1736 C CA . THR A 1 217 ? -17.351 8.696 17.561 1.00 83.25 217 THR A CA 1
ATOM 1737 C C . THR A 1 217 ? -16.455 7.617 16.949 1.00 83.25 217 THR A C 1
ATOM 1739 O O . THR A 1 217 ? -16.868 6.940 16.005 1.00 83.25 217 THR A O 1
ATOM 1742 N N . ALA A 1 218 ? -15.234 7.426 17.465 1.00 85.25 218 ALA A N 1
ATOM 1743 C CA . ALA A 1 218 ? -14.347 6.380 16.945 1.00 85.25 218 ALA A CA 1
ATOM 1744 C C . ALA A 1 218 ? -14.928 4.986 17.235 1.00 85.25 218 ALA A C 1
ATOM 1746 O O . ALA A 1 218 ? -14.879 4.111 16.375 1.00 85.25 218 ALA A O 1
ATOM 1747 N N . THR A 1 219 ? -15.597 4.823 18.380 1.00 86.31 219 THR A N 1
ATOM 1748 C CA . THR A 1 219 ? -16.396 3.634 18.714 1.00 86.31 219 THR A CA 1
ATOM 1749 C C . THR A 1 219 ? -17.499 3.344 17.681 1.00 86.31 219 THR A C 1
ATOM 1751 O O . THR A 1 219 ? -17.658 2.200 17.260 1.00 86.31 219 THR A O 1
ATOM 1754 N N . SER A 1 220 ? -18.248 4.357 17.223 1.00 89.06 220 SER A N 1
ATOM 1755 C CA . SER A 1 220 ? -19.289 4.171 16.194 1.00 89.06 220 SER A CA 1
ATOM 1756 C C . SER A 1 220 ? -18.693 3.707 14.858 1.00 89.06 220 SER A C 1
ATOM 1758 O O . SER A 1 220 ? -19.175 2.745 14.257 1.00 89.06 220 SER A O 1
ATOM 1760 N N . VAL A 1 221 ? -17.579 4.322 14.437 1.00 90.19 221 VAL A N 1
ATOM 1761 C CA . VAL A 1 221 ? -16.837 3.912 13.231 1.00 90.19 221 VAL A CA 1
ATOM 1762 C C . VAL A 1 221 ? -16.317 2.480 13.368 1.00 90.19 221 VAL A C 1
ATOM 1764 O O . VAL A 1 221 ? -16.457 1.687 12.439 1.00 90.19 221 VAL A O 1
ATOM 1767 N N . HIS A 1 222 ? -15.766 2.128 14.533 1.00 90.06 222 HIS A N 1
ATOM 1768 C CA . HIS A 1 222 ? -15.282 0.780 14.816 1.00 90.06 222 HIS A CA 1
ATOM 1769 C C . HIS A 1 222 ? -16.401 -0.260 14.686 1.00 90.06 222 HIS A C 1
ATOM 1771 O O . HIS A 1 222 ? -16.238 -1.243 13.967 1.00 90.06 222 HIS A O 1
ATOM 1777 N N . ASN A 1 223 ? -17.551 -0.020 15.320 1.00 91.25 223 ASN A N 1
ATOM 1778 C CA . ASN A 1 223 ? -18.695 -0.932 15.276 1.00 91.25 223 ASN A CA 1
ATOM 1779 C C . ASN A 1 223 ? -19.230 -1.110 13.850 1.00 91.25 223 ASN A C 1
ATOM 1781 O O . ASN A 1 223 ? -19.534 -2.231 13.448 1.00 91.25 223 ASN A O 1
ATOM 1785 N N . SER A 1 224 ? -19.290 -0.027 13.070 1.00 92.31 224 SER A N 1
ATOM 1786 C CA . SER A 1 224 ? -19.691 -0.081 11.661 1.00 92.31 224 SER A CA 1
ATOM 1787 C C . SER A 1 224 ? -18.720 -0.920 10.820 1.00 92.31 224 SER A C 1
ATOM 1789 O O . SER A 1 224 ? -19.146 -1.821 10.099 1.00 92.31 224 SER A O 1
ATOM 1791 N N . ALA A 1 225 ? -17.406 -0.711 10.973 1.00 92.19 225 ALA A N 1
ATOM 1792 C CA . ALA A 1 225 ? -16.390 -1.497 10.269 1.00 92.19 225 ALA A CA 1
ATOM 1793 C C . ALA A 1 225 ? -16.435 -2.989 10.651 1.00 92.19 225 ALA A C 1
ATOM 1795 O O . ALA A 1 225 ? -16.310 -3.856 9.787 1.00 92.19 225 ALA A O 1
ATOM 1796 N N . MET A 1 226 ? -16.669 -3.303 11.930 1.00 92.44 226 MET A N 1
ATOM 1797 C CA . MET A 1 226 ? -16.829 -4.686 12.390 1.00 92.44 226 MET A CA 1
ATOM 1798 C C . MET A 1 226 ? -18.109 -5.335 11.854 1.00 92.44 226 MET A C 1
ATOM 1800 O O . MET A 1 226 ? -18.075 -6.506 11.483 1.00 92.44 226 MET A O 1
ATOM 1804 N N . ALA A 1 227 ? -19.217 -4.594 11.760 1.00 93.31 227 ALA A N 1
ATOM 1805 C CA . ALA A 1 227 ? -20.446 -5.080 11.135 1.00 93.31 227 ALA A CA 1
ATOM 1806 C C . ALA A 1 227 ? -20.247 -5.344 9.633 1.00 93.31 227 ALA A C 1
ATOM 1808 O O . ALA A 1 227 ? -20.681 -6.374 9.121 1.00 93.31 227 ALA A O 1
ATOM 1809 N N . MET A 1 228 ? -19.526 -4.458 8.938 1.00 92.44 228 MET A N 1
ATOM 1810 C CA . MET A 1 228 ? -19.162 -4.640 7.532 1.00 92.44 228 MET A CA 1
ATOM 1811 C C . MET A 1 228 ? -18.317 -5.907 7.334 1.00 92.44 228 MET A C 1
ATOM 1813 O O . MET A 1 228 ? -18.616 -6.714 6.458 1.00 92.44 228 MET A O 1
ATOM 1817 N N . TYR A 1 229 ? -17.318 -6.129 8.197 1.00 92.81 229 TYR A N 1
ATOM 1818 C CA . TYR A 1 229 ? -16.505 -7.347 8.194 1.00 92.81 229 TYR A CA 1
ATOM 1819 C C . TYR A 1 229 ? -17.323 -8.604 8.526 1.00 92.81 229 TYR A C 1
ATOM 1821 O O . TYR A 1 229 ? -17.134 -9.647 7.906 1.00 92.81 229 TYR A O 1
ATOM 1829 N N . ALA A 1 230 ? -18.263 -8.530 9.471 1.00 92.25 230 ALA A N 1
ATOM 1830 C CA . ALA A 1 230 ? -19.124 -9.660 9.820 1.00 92.25 230 ALA A CA 1
ATOM 1831 C C . ALA A 1 230 ? -20.007 -10.105 8.642 1.00 92.25 230 ALA A C 1
ATOM 1833 O O . ALA A 1 230 ? -20.184 -11.306 8.442 1.00 92.25 230 ALA A O 1
ATOM 1834 N N . ASN A 1 231 ? -20.478 -9.157 7.828 1.00 91.12 231 ASN A N 1
ATOM 1835 C CA . ASN A 1 231 ? -21.282 -9.416 6.629 1.00 91.12 231 ASN A CA 1
ATOM 1836 C C . ASN A 1 231 ? -20.463 -9.884 5.415 1.00 91.12 231 ASN A C 1
ATOM 1838 O O . ASN A 1 231 ? -21.036 -10.215 4.378 1.00 91.12 231 ASN A O 1
ATOM 1842 N N . LEU A 1 232 ? -19.133 -9.899 5.521 1.00 90.62 232 LEU A N 1
ATOM 1843 C CA . LEU A 1 232 ? -18.252 -10.325 4.444 1.00 90.62 232 LEU A CA 1
ATOM 1844 C C . LEU A 1 232 ? -18.379 -11.845 4.199 1.00 90.62 232 LEU A C 1
ATOM 1846 O O . LEU A 1 232 ? -18.486 -12.604 5.172 1.00 90.62 232 LEU A O 1
ATOM 1850 N N . PRO A 1 233 ? -18.342 -12.316 2.941 1.00 90.81 233 PRO A N 1
ATOM 1851 C CA . PRO A 1 233 ? -18.327 -13.743 2.638 1.00 90.81 233 PRO A CA 1
ATOM 1852 C C . PRO A 1 233 ? -17.127 -14.470 3.275 1.00 90.81 233 PRO A C 1
ATOM 1854 O O . PRO A 1 233 ? -16.068 -13.887 3.518 1.00 90.81 233 PRO A O 1
ATOM 1857 N N . GLU A 1 234 ? -17.307 -15.753 3.588 1.00 88.62 234 GLU A N 1
ATOM 1858 C CA . GLU A 1 234 ? -16.370 -16.512 4.431 1.00 88.62 234 GLU A CA 1
ATOM 1859 C C . GLU A 1 234 ? -15.001 -16.754 3.766 1.00 88.62 234 GLU A C 1
ATOM 1861 O O . GLU A 1 234 ? -13.966 -16.745 4.435 1.00 88.62 234 GLU A O 1
ATOM 1866 N N . ASN A 1 235 ? -14.975 -16.865 2.436 1.00 87.38 235 ASN A N 1
ATOM 1867 C CA . ASN A 1 235 ? -13.756 -16.937 1.618 1.00 87.38 235 ASN A CA 1
ATOM 1868 C C . ASN A 1 235 ? -12.811 -15.737 1.824 1.00 87.38 235 ASN A C 1
ATOM 1870 O O . ASN A 1 235 ? -11.603 -15.888 1.669 1.00 87.38 235 ASN A O 1
ATOM 1874 N N . PHE A 1 236 ? -13.324 -14.572 2.226 1.00 88.62 236 PHE A N 1
ATOM 1875 C CA . PHE A 1 236 ? -12.518 -13.383 2.521 1.00 88.62 236 PHE A CA 1
ATOM 1876 C C . PHE A 1 236 ? -12.170 -13.214 4.009 1.00 88.62 236 PHE A C 1
ATOM 1878 O O . PHE A 1 236 ? -11.543 -12.225 4.389 1.00 88.62 236 PHE A O 1
ATOM 1885 N N . LYS A 1 237 ? -12.566 -14.1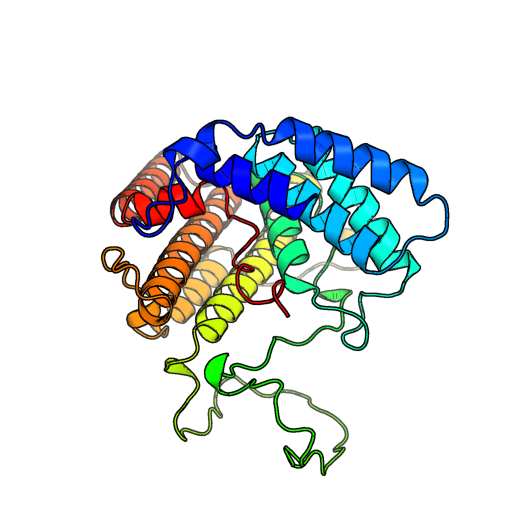55 4.870 1.00 89.88 237 LYS A N 1
ATOM 1886 C CA . LYS A 1 237 ? -12.218 -14.164 6.302 1.00 89.88 237 LYS A CA 1
ATOM 1887 C C . LYS A 1 237 ? -11.157 -15.206 6.636 1.00 89.88 237 LYS A C 1
ATOM 1889 O O . LYS A 1 237 ? -10.440 -15.063 7.625 1.00 89.88 237 LYS A O 1
ATOM 1894 N N . GLN A 1 238 ? -11.050 -16.249 5.817 1.00 88.25 238 GLN A N 1
ATOM 1895 C CA . GLN A 1 238 ? -10.166 -17.382 6.056 1.00 88.25 238 GLN A CA 1
ATOM 1896 C C . GLN A 1 238 ? -8.864 -17.260 5.264 1.00 88.25 238 GLN A C 1
ATOM 1898 O O . GLN A 1 238 ? -8.854 -16.919 4.086 1.00 88.25 238 GLN A O 1
ATOM 1903 N N . THR A 1 239 ? -7.746 -17.585 5.912 1.00 85.94 239 THR A N 1
ATOM 1904 C CA . THR A 1 239 ? -6.419 -17.619 5.283 1.00 85.94 239 THR A CA 1
ATOM 1905 C C . THR A 1 239 ? -5.942 -19.065 5.175 1.00 85.94 239 THR A C 1
ATOM 1907 O O . THR A 1 239 ? -5.093 -19.527 5.934 1.00 85.94 239 THR A O 1
ATOM 1910 N N . ALA A 1 240 ? -6.554 -19.814 4.252 1.00 86.88 240 ALA A N 1
ATOM 1911 C CA . ALA A 1 240 ? -6.157 -21.193 3.962 1.00 86.88 240 ALA A CA 1
ATOM 1912 C C . ALA A 1 240 ? -4.691 -21.255 3.488 1.00 86.88 240 ALA A C 1
ATOM 1914 O O . ALA A 1 240 ? -4.243 -20.294 2.875 1.00 86.88 240 ALA A O 1
ATOM 1915 N N . PRO A 1 241 ? -3.935 -22.342 3.736 1.00 87.75 241 PRO A N 1
ATOM 1916 C CA . PRO A 1 241 ? -2.547 -22.465 3.279 1.00 87.75 241 PRO A CA 1
ATOM 1917 C C . PRO A 1 241 ? -2.391 -22.265 1.765 1.00 87.75 241 PRO A C 1
ATOM 1919 O O . PRO A 1 241 ? -3.279 -22.642 1.002 1.00 87.75 241 PRO A O 1
ATOM 1922 N N . ILE A 1 242 ? -1.242 -21.728 1.331 1.00 85.62 242 ILE A N 1
ATOM 1923 C CA . ILE A 1 242 ? -0.957 -21.507 -0.095 1.00 85.62 242 ILE A CA 1
ATOM 1924 C C . ILE A 1 242 ? -0.970 -22.836 -0.854 1.00 85.62 242 ILE A C 1
ATOM 1926 O O . ILE A 1 242 ? -0.269 -23.783 -0.498 1.00 85.62 242 ILE A O 1
ATOM 1930 N N . THR A 1 243 ? -1.746 -22.869 -1.935 1.00 86.50 243 THR A N 1
ATOM 1931 C CA . THR A 1 243 ? -1.933 -24.044 -2.796 1.00 86.50 243 THR A CA 1
ATOM 1932 C C . THR A 1 243 ? -1.221 -23.931 -4.143 1.00 86.50 243 THR A C 1
ATOM 1934 O O . THR A 1 243 ? -1.113 -24.927 -4.855 1.00 86.50 243 THR A O 1
ATOM 1937 N N . TYR A 1 244 ? -0.715 -22.741 -4.487 1.00 83.12 244 TYR A N 1
ATOM 1938 C CA . TYR A 1 244 ? -0.153 -22.371 -5.792 1.00 83.12 244 TYR A CA 1
ATOM 1939 C C . TYR A 1 244 ? -1.163 -22.368 -6.947 1.00 83.12 244 TYR A C 1
ATOM 1941 O O . TYR A 1 244 ? -0.770 -22.250 -8.111 1.00 83.12 244 TYR A O 1
ATOM 1949 N N . ASP A 1 245 ? -2.452 -22.443 -6.621 1.00 82.69 245 ASP A N 1
ATOM 1950 C CA . ASP A 1 245 ? -3.567 -22.180 -7.521 1.00 82.69 245 ASP A CA 1
ATOM 1951 C C . ASP A 1 245 ? -3.932 -20.696 -7.416 1.00 82.69 245 ASP A C 1
ATOM 1953 O O . ASP A 1 245 ? -4.429 -20.238 -6.383 1.00 82.69 245 ASP A O 1
ATOM 1957 N N . SER A 1 246 ? -3.683 -19.940 -8.490 1.00 77.19 246 SER A N 1
ATOM 1958 C CA . SER A 1 246 ? -3.893 -18.491 -8.525 1.00 77.19 246 SER A CA 1
ATOM 1959 C C . SER A 1 246 ? -5.290 -18.089 -8.052 1.00 77.19 246 SER A C 1
ATOM 1961 O O . SER A 1 246 ? -5.403 -17.139 -7.282 1.00 77.19 246 SER A O 1
ATOM 1963 N N . ARG A 1 247 ? -6.349 -18.809 -8.454 1.00 78.56 247 ARG A N 1
ATOM 1964 C CA . ARG A 1 247 ? -7.728 -18.426 -8.105 1.00 78.56 247 ARG A CA 1
ATOM 1965 C C . ARG A 1 247 ? -7.992 -18.579 -6.611 1.00 78.56 247 ARG A C 1
ATOM 1967 O O . ARG A 1 247 ? -8.576 -17.692 -6.000 1.00 78.56 247 ARG A O 1
ATOM 1974 N N . LYS A 1 248 ? -7.522 -19.668 -6.002 1.00 81.00 248 LYS A N 1
ATOM 1975 C CA . LYS A 1 248 ? -7.713 -19.935 -4.565 1.00 81.00 248 LYS A CA 1
ATOM 1976 C C . LYS A 1 248 ? -6.824 -19.055 -3.701 1.00 81.00 248 LYS A C 1
ATOM 1978 O O . LYS A 1 248 ? -7.278 -18.490 -2.707 1.00 81.00 248 LYS A O 1
ATOM 1983 N N . ASP A 1 249 ? -5.567 -18.900 -4.102 1.00 84.44 249 ASP A N 1
ATOM 1984 C CA . ASP A 1 249 ? -4.593 -18.142 -3.330 1.00 84.44 249 ASP A CA 1
ATOM 1985 C C . ASP A 1 249 ? -4.928 -16.642 -3.314 1.00 84.44 249 ASP A C 1
ATOM 1987 O O . ASP A 1 249 ? -4.640 -15.977 -2.317 1.00 84.44 249 ASP A O 1
ATOM 1991 N N . LEU A 1 250 ? -5.579 -16.110 -4.363 1.00 83.25 250 LEU A N 1
ATOM 1992 C CA . LEU A 1 250 ? -6.076 -14.727 -4.408 1.00 83.25 250 LEU A CA 1
ATOM 1993 C C . LEU A 1 250 ? -7.004 -14.412 -3.231 1.00 83.25 250 LEU A C 1
ATOM 1995 O O . LEU A 1 250 ? -6.798 -13.393 -2.570 1.00 83.25 250 LEU A O 1
ATOM 1999 N N . PHE A 1 251 ? -7.958 -15.288 -2.906 1.00 87.00 251 PHE A N 1
ATOM 2000 C CA . PHE A 1 251 ? -8.827 -15.098 -1.739 1.00 87.00 251 PHE A CA 1
ATOM 2001 C C . PHE A 1 251 ? -8.037 -15.101 -0.433 1.00 87.00 251 PHE A C 1
ATOM 2003 O O . PHE A 1 251 ? -8.259 -14.231 0.403 1.00 87.00 251 PHE A O 1
ATOM 2010 N N . GLY A 1 252 ? -7.046 -15.985 -0.286 1.00 88.00 252 GLY A N 1
ATOM 2011 C CA . GLY A 1 252 ? -6.149 -15.977 0.874 1.00 88.00 252 GLY A CA 1
ATOM 2012 C C . GLY A 1 252 ? -5.348 -14.671 1.001 1.00 88.00 252 GLY A C 1
ATOM 2013 O O . GLY A 1 252 ? -5.235 -14.109 2.095 1.00 88.00 252 GLY A O 1
ATOM 2014 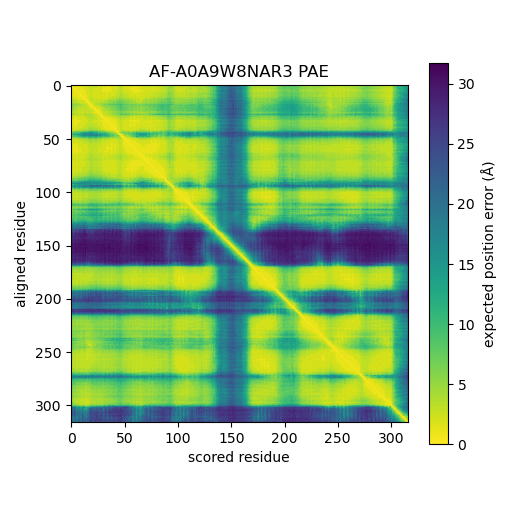N N . PHE A 1 253 ? -4.856 -14.119 -0.118 1.00 85.94 253 PHE A N 1
ATOM 2015 C CA . PHE A 1 253 ? -4.205 -12.803 -0.138 1.00 85.94 253 PHE A CA 1
ATOM 2016 C C . PHE A 1 253 ? -5.169 -11.684 0.268 1.00 85.94 253 PHE A C 1
ATOM 2018 O O . PHE A 1 253 ? -4.774 -10.805 1.044 1.00 85.94 253 PHE A O 1
ATOM 2025 N N . GLN A 1 254 ? -6.410 -11.715 -0.231 1.00 88.12 254 GLN A N 1
ATOM 2026 C CA . GLN A 1 254 ? -7.442 -10.740 0.123 1.00 88.12 254 GLN A CA 1
ATOM 2027 C C . GLN A 1 254 ? -7.829 -10.848 1.596 1.00 88.12 254 GLN A C 1
ATOM 2029 O O . GLN A 1 254 ? -7.779 -9.841 2.296 1.00 88.12 254 GLN A O 1
ATOM 2034 N N . ALA A 1 255 ? -8.096 -12.048 2.108 1.00 90.75 255 ALA A N 1
ATOM 2035 C CA . ALA A 1 255 ? -8.445 -12.273 3.505 1.00 90.75 255 ALA A CA 1
ATOM 2036 C C . ALA A 1 255 ? -7.365 -11.738 4.444 1.00 90.75 255 ALA A C 1
ATOM 2038 O O . ALA A 1 255 ? -7.633 -10.921 5.325 1.00 90.75 255 ALA A O 1
ATOM 2039 N N . ALA A 1 256 ? -6.104 -12.080 4.179 1.00 89.44 256 ALA A N 1
ATOM 2040 C CA . ALA A 1 256 ? -5.009 -11.546 4.963 1.00 89.44 256 ALA A CA 1
ATOM 2041 C C . ALA A 1 256 ? -4.902 -10.007 4.821 1.00 89.44 256 ALA A C 1
ATOM 2043 O O . ALA A 1 256 ? -4.465 -9.333 5.759 1.00 89.44 256 ALA A O 1
ATOM 2044 N N . ASN A 1 257 ? -5.202 -9.405 3.654 1.00 87.38 257 ASN A N 1
ATOM 2045 C CA . ASN A 1 257 ? -5.174 -7.941 3.442 1.00 87.38 257 ASN A CA 1
ATOM 2046 C C . ASN A 1 257 ? -6.255 -7.257 4.266 1.00 87.38 257 ASN A C 1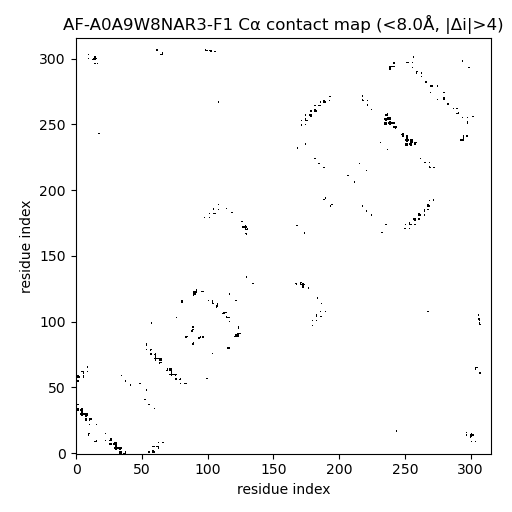
ATOM 2048 O O . ASN A 1 257 ? -5.954 -6.309 4.984 1.00 87.38 257 ASN A O 1
ATOM 2052 N N . ILE A 1 258 ? -7.461 -7.804 4.232 1.00 91.56 258 ILE A N 1
ATOM 2053 C CA . ILE A 1 258 ? -8.594 -7.362 5.030 1.00 91.56 258 ILE A CA 1
ATOM 2054 C C . ILE A 1 258 ? -8.250 -7.433 6.515 1.00 91.56 258 ILE A C 1
ATOM 2056 O O . ILE A 1 258 ? -8.404 -6.433 7.212 1.00 91.56 258 ILE A O 1
ATOM 2060 N N . THR A 1 259 ? -7.695 -8.553 6.993 1.00 91.06 259 THR A N 1
ATOM 2061 C CA . THR A 1 259 ? -7.256 -8.682 8.390 1.00 91.06 259 THR A CA 1
ATOM 2062 C C . THR A 1 259 ? -6.257 -7.585 8.761 1.00 91.06 259 THR A C 1
ATOM 2064 O O . THR A 1 259 ? -6.463 -6.880 9.746 1.00 91.06 259 THR A O 1
ATOM 2067 N N . ALA A 1 260 ? -5.199 -7.390 7.968 1.00 89.06 260 ALA A N 1
ATOM 2068 C CA . ALA A 1 260 ? -4.164 -6.397 8.257 1.00 89.06 260 ALA A CA 1
ATOM 2069 C C . ALA A 1 260 ? -4.709 -4.956 8.266 1.00 89.06 260 ALA A C 1
ATOM 2071 O O . ALA A 1 260 ? -4.426 -4.198 9.196 1.00 89.06 260 ALA A O 1
ATOM 2072 N N . SER A 1 261 ? -5.513 -4.586 7.267 1.00 91.25 261 SER A N 1
ATOM 2073 C CA . SER A 1 261 ? -6.119 -3.253 7.166 1.00 91.25 261 SER A CA 1
ATOM 2074 C C . SER A 1 261 ? -7.132 -2.999 8.282 1.00 91.25 261 SER A C 1
ATOM 2076 O O . SER A 1 261 ? -7.161 -1.907 8.850 1.00 91.25 261 SER A O 1
ATOM 2078 N N . LEU A 1 262 ? -7.913 -4.014 8.668 1.00 92.00 262 LEU A N 1
ATOM 2079 C CA . LEU A 1 262 ? -8.843 -3.921 9.791 1.00 92.00 262 LEU A CA 1
ATOM 2080 C C . LEU A 1 262 ? -8.088 -3.721 11.110 1.00 92.00 262 LEU A C 1
ATOM 2082 O O . LEU A 1 262 ? -8.456 -2.855 11.901 1.00 92.00 262 LEU A O 1
ATOM 2086 N N . GLN A 1 263 ? -6.994 -4.456 11.337 1.00 90.81 263 GLN A N 1
ATOM 2087 C CA . GLN A 1 263 ? -6.145 -4.248 12.513 1.00 90.81 263 GLN A CA 1
ATOM 2088 C C . GLN A 1 263 ? -5.519 -2.846 12.534 1.00 90.81 263 GLN A C 1
ATOM 2090 O O . GLN A 1 263 ? -5.493 -2.206 13.587 1.00 90.81 263 GLN A O 1
ATOM 2095 N N . LEU A 1 264 ? -5.079 -2.324 11.383 1.00 89.94 264 LEU A N 1
ATOM 2096 C CA . LEU A 1 264 ? -4.576 -0.953 11.277 1.00 89.94 264 LEU A CA 1
ATOM 2097 C C . LEU A 1 264 ? -5.648 0.076 11.664 1.00 89.94 264 LEU A C 1
ATOM 2099 O O . LEU A 1 264 ? -5.376 0.974 12.462 1.00 89.94 264 LEU A O 1
ATOM 2103 N 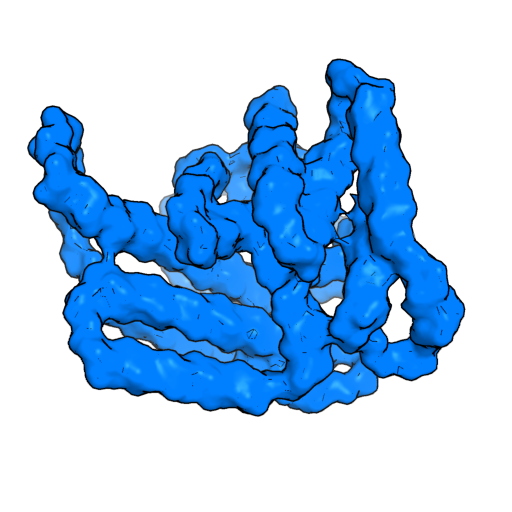N . LEU A 1 265 ? -6.875 -0.083 11.158 1.00 90.56 265 LEU A N 1
ATOM 2104 C CA . LEU A 1 265 ? -8.010 0.767 11.518 1.00 90.56 265 LEU A CA 1
ATOM 2105 C C . LEU A 1 265 ? -8.291 0.732 13.022 1.00 90.56 265 LEU A C 1
ATOM 2107 O O . LEU A 1 265 ? -8.449 1.785 13.638 1.00 90.56 265 LEU A O 1
ATOM 2111 N N . ARG A 1 266 ? -8.289 -0.456 13.635 1.00 89.19 266 ARG A N 1
ATOM 2112 C CA . ARG A 1 266 ? -8.470 -0.608 15.087 1.00 89.19 266 ARG A CA 1
ATOM 2113 C C . ARG A 1 266 ? -7.414 0.184 15.852 1.00 89.19 266 ARG A C 1
ATOM 2115 O O . ARG A 1 266 ? -7.773 1.000 16.695 1.00 89.19 266 ARG A O 1
ATOM 2122 N N . ILE A 1 267 ? -6.133 0.022 15.518 1.00 87.31 267 ILE A N 1
ATOM 2123 C CA . ILE A 1 267 ? -5.042 0.771 16.163 1.00 87.31 267 ILE A CA 1
ATOM 2124 C C . ILE A 1 267 ? -5.275 2.287 16.055 1.00 87.31 267 ILE A C 1
ATOM 2126 O O . ILE A 1 267 ? -5.152 3.002 17.052 1.00 87.31 267 ILE A O 1
ATOM 2130 N N . VAL A 1 268 ? -5.646 2.794 14.876 1.00 87.19 268 VAL A N 1
ATOM 2131 C CA . VAL A 1 268 ? -5.895 4.231 14.664 1.00 87.19 268 VAL A CA 1
ATOM 2132 C C . VAL A 1 268 ? -7.068 4.738 15.508 1.00 87.19 268 VAL A C 1
ATOM 2134 O O . VAL A 1 268 ? -6.938 5.764 16.173 1.00 87.19 268 VAL A O 1
ATOM 2137 N N . LEU A 1 269 ? -8.194 4.022 15.535 1.00 87.44 269 LEU A N 1
ATOM 2138 C CA . LEU A 1 269 ? -9.375 4.433 16.303 1.00 87.44 269 LEU A CA 1
ATOM 2139 C C . LEU A 1 269 ? -9.130 4.375 17.821 1.00 87.44 269 LEU A C 1
ATOM 2141 O O . LEU A 1 269 ? -9.518 5.294 18.538 1.00 87.44 269 LEU A O 1
ATOM 2145 N N . PHE A 1 270 ? -8.425 3.356 18.320 1.00 82.81 270 PHE A N 1
ATOM 2146 C CA . PHE A 1 270 ? -8.113 3.246 19.751 1.00 82.81 270 PHE A CA 1
ATOM 2147 C C . PHE A 1 270 ? -7.066 4.268 20.215 1.00 82.81 270 PHE A C 1
ATOM 2149 O O . PHE A 1 270 ? -7.145 4.784 21.330 1.00 82.81 270 PHE A O 1
ATOM 2156 N N . THR A 1 271 ? -6.083 4.601 19.375 1.00 78.94 271 THR A N 1
ATOM 2157 C CA . THR A 1 271 ? -5.088 5.639 19.710 1.00 78.94 271 THR A CA 1
ATOM 2158 C C . THR A 1 271 ? -5.683 7.050 19.706 1.00 78.94 271 THR A C 1
ATOM 2160 O O . THR A 1 271 ? -5.198 7.921 20.430 1.00 78.94 271 THR A O 1
ATOM 2163 N N . ALA A 1 272 ? -6.759 7.266 18.950 1.00 75.94 272 ALA A N 1
ATOM 2164 C CA . ALA A 1 272 ? -7.500 8.520 18.897 1.00 75.94 272 ALA A CA 1
ATOM 2165 C C . ALA A 1 272 ? -8.279 8.846 20.185 1.00 75.94 272 ALA A C 1
ATOM 2167 O O . ALA A 1 272 ? -8.280 10.000 20.612 1.00 75.94 272 ALA A O 1
ATOM 2168 N N . GLU A 1 273 ? -8.917 7.856 20.819 1.00 72.00 273 GLU A N 1
ATOM 2169 C CA . GLU A 1 273 ? -9.803 8.053 21.985 1.00 72.00 273 GLU A CA 1
ATOM 2170 C C . GLU A 1 273 ? -9.059 8.162 23.333 1.00 72.00 273 GLU A C 1
ATOM 2172 O O . GLU A 1 273 ? -9.680 8.148 24.392 1.00 72.00 273 GLU A O 1
ATOM 2177 N N . GLY A 1 274 ? -7.727 8.295 23.329 1.00 69.38 274 GLY A N 1
ATOM 2178 C CA . GLY A 1 274 ? -6.959 8.424 24.573 1.00 69.38 274 GLY A CA 1
ATOM 2179 C C . GLY A 1 274 ? -6.940 7.137 25.404 1.00 69.38 274 GLY A C 1
ATOM 2180 O O . GLY A 1 274 ? -6.935 7.198 26.631 1.00 69.38 274 GLY A O 1
ATOM 2181 N N . ALA A 1 275 ? -6.908 5.975 24.741 1.00 76.38 275 ALA A N 1
ATOM 2182 C CA . ALA A 1 275 ? -6.937 4.663 25.382 1.00 76.38 275 ALA A CA 1
ATOM 2183 C C . ALA A 1 275 ? -5.869 4.497 26.478 1.00 76.38 275 ALA A C 1
ATOM 2185 O O . ALA A 1 275 ? -4.714 4.930 26.316 1.00 76.38 275 ALA A O 1
ATOM 2186 N N . SER A 1 276 ? -6.257 3.816 27.563 1.00 84.75 276 SER A N 1
ATOM 2187 C CA . SER A 1 276 ? -5.376 3.472 28.680 1.00 84.75 276 SER A CA 1
ATOM 2188 C C . SER A 1 276 ? -4.220 2.570 28.227 1.00 84.75 276 SER A C 1
ATOM 2190 O O . SER A 1 276 ? -4.276 1.938 27.170 1.00 84.75 276 SER A O 1
ATOM 2192 N N . ILE A 1 277 ? -3.152 2.472 29.026 1.00 85.50 277 ILE A N 1
ATOM 2193 C CA . ILE A 1 277 ? -2.035 1.556 28.729 1.00 85.50 277 ILE A CA 1
ATOM 2194 C C . ILE A 1 277 ? -2.541 0.109 28.612 1.00 85.50 277 ILE A C 1
ATOM 2196 O O . ILE A 1 277 ? -2.132 -0.608 27.701 1.00 85.50 277 ILE A O 1
ATOM 2200 N N . GLN A 1 278 ? -3.477 -0.292 29.477 1.00 88.00 278 GLN A N 1
ATOM 2201 C CA . GLN A 1 278 ? -4.056 -1.633 29.465 1.00 88.00 278 GLN A CA 1
ATOM 2202 C C . GLN A 1 278 ? -4.813 -1.915 28.163 1.00 88.00 278 GLN A C 1
ATOM 2204 O O . GLN A 1 278 ? -4.643 -2.978 27.565 1.00 88.00 278 GLN A O 1
ATOM 2209 N N . ASP A 1 279 ? -5.593 -0.945 27.683 1.00 85.12 279 ASP A N 1
ATOM 2210 C CA . ASP A 1 279 ? -6.303 -1.057 26.407 1.00 85.12 279 ASP A CA 1
ATOM 2211 C C . ASP A 1 279 ? -5.334 -1.175 25.233 1.00 85.12 279 ASP A C 1
ATOM 2213 O O . ASP A 1 279 ? -5.526 -2.018 24.360 1.00 85.12 279 ASP A O 1
ATOM 2217 N N . ARG A 1 280 ? -4.248 -0.395 25.235 1.00 84.19 280 ARG A N 1
ATOM 2218 C CA . ARG A 1 280 ? -3.211 -0.476 24.195 1.00 84.19 280 ARG A CA 1
ATOM 2219 C C . ARG A 1 280 ? -2.540 -1.847 24.171 1.00 84.19 280 ARG A C 1
ATOM 2221 O O . ARG A 1 280 ? -2.364 -2.404 23.092 1.00 84.19 280 ARG A O 1
ATOM 2228 N N . CYS A 1 281 ? -2.205 -2.409 25.333 1.00 87.94 281 CYS A N 1
ATOM 2229 C CA . CYS A 1 281 ? -1.622 -3.749 25.437 1.00 87.94 281 CYS A CA 1
ATOM 2230 C C . CYS A 1 281 ? -2.592 -4.839 24.962 1.00 87.94 281 CYS A C 1
ATOM 2232 O O . CYS A 1 281 ? -2.178 -5.763 24.258 1.00 87.94 281 CYS A O 1
ATOM 2234 N N . ARG A 1 282 ? -3.883 -4.718 25.296 1.00 89.88 282 ARG A N 1
ATOM 2235 C CA . ARG A 1 282 ? -4.931 -5.625 24.809 1.00 89.88 282 ARG A CA 1
ATOM 2236 C C . ARG A 1 282 ? -5.031 -5.582 23.286 1.00 89.88 282 ARG A C 1
ATOM 2238 O O . ARG A 1 282 ? -4.918 -6.624 22.651 1.00 89.88 282 ARG A O 1
ATOM 2245 N N . ILE A 1 283 ? -5.151 -4.390 22.700 1.00 86.81 283 ILE A N 1
ATOM 2246 C CA . ILE A 1 283 ? -5.220 -4.231 21.241 1.00 86.81 283 ILE A CA 1
ATOM 2247 C C . ILE A 1 283 ? -3.950 -4.755 20.573 1.00 86.81 283 ILE A C 1
ATOM 2249 O O . ILE A 1 283 ? -4.046 -5.487 19.595 1.00 86.81 283 ILE A O 1
ATOM 2253 N N . ALA A 1 284 ? -2.766 -4.459 21.111 1.00 86.94 284 ALA A N 1
ATOM 2254 C CA . ALA A 1 284 ? -1.516 -4.995 20.579 1.00 86.94 284 ALA A CA 1
ATOM 2255 C C . ALA A 1 284 ? -1.501 -6.532 20.589 1.00 86.94 284 ALA A C 1
ATOM 2257 O O . ALA A 1 284 ? -1.104 -7.147 19.602 1.00 86.94 284 ALA A O 1
ATOM 2258 N N . SER A 1 285 ? -1.987 -7.152 21.666 1.00 90.88 285 SER A N 1
ATOM 2259 C CA . SER A 1 285 ? -2.076 -8.613 21.782 1.00 90.88 285 SER A CA 1
ATOM 2260 C C . SER A 1 285 ? -3.043 -9.209 20.757 1.00 90.88 285 SER A C 1
ATOM 2262 O O . SER A 1 285 ? -2.720 -10.200 20.109 1.00 90.88 285 SER A O 1
ATOM 2264 N N . GLU A 1 286 ? -4.203 -8.584 20.556 1.00 90.62 286 GLU A N 1
ATOM 2265 C CA . GLU A 1 286 ? -5.191 -9.012 19.558 1.00 90.62 286 GLU A CA 1
ATOM 2266 C C . GLU A 1 286 ? -4.681 -8.842 18.123 1.00 90.62 286 GLU A C 1
ATOM 2268 O O . GLU A 1 286 ? -4.913 -9.704 17.278 1.00 90.62 286 GLU A O 1
ATOM 2273 N N . VAL A 1 287 ? -3.952 -7.757 17.847 1.00 88.31 287 VAL A N 1
ATOM 2274 C CA . VAL A 1 287 ? -3.289 -7.539 16.557 1.00 88.31 287 VAL A CA 1
ATOM 2275 C C . VAL A 1 287 ? -2.264 -8.643 16.316 1.00 88.31 287 VAL A C 1
ATOM 2277 O O . VAL A 1 287 ? -2.297 -9.280 15.269 1.00 88.31 287 VAL A O 1
ATOM 2280 N N . ILE A 1 288 ? -1.387 -8.921 17.285 1.00 89.81 288 ILE A N 1
ATOM 2281 C CA . ILE A 1 288 ? -0.383 -9.989 17.175 1.00 89.81 288 ILE A CA 1
ATOM 2282 C C . ILE A 1 288 ? -1.059 -11.340 16.929 1.00 89.81 288 ILE A C 1
ATOM 2284 O O . ILE A 1 288 ? -0.654 -12.055 16.017 1.00 89.81 288 ILE A O 1
ATOM 2288 N N . ALA A 1 289 ? -2.116 -11.668 17.676 1.00 92.38 289 ALA A N 1
ATOM 2289 C CA . ALA A 1 289 ? -2.871 -12.904 17.483 1.00 92.38 289 ALA A CA 1
ATOM 2290 C C . ALA A 1 289 ? -3.458 -13.008 16.064 1.00 92.38 289 ALA A C 1
ATOM 2292 O O . ALA A 1 289 ? -3.332 -14.053 15.427 1.00 92.38 289 ALA A O 1
ATOM 2293 N N . ALA A 1 290 ? -4.019 -11.915 15.537 1.00 88.56 290 ALA A N 1
ATOM 2294 C CA . ALA A 1 290 ? -4.546 -11.862 14.174 1.00 88.56 290 ALA A CA 1
ATOM 2295 C C . ALA A 1 290 ? -3.456 -12.006 13.097 1.00 88.56 290 ALA A C 1
ATOM 2297 O O . ALA A 1 290 ? -3.716 -12.555 12.031 1.00 88.56 290 ALA A O 1
ATOM 2298 N N . PHE A 1 291 ? -2.231 -11.534 13.346 1.00 87.19 291 PHE A N 1
ATOM 2299 C CA . PHE A 1 291 ? -1.111 -11.752 12.425 1.00 87.19 291 PHE A CA 1
ATOM 2300 C C . PHE A 1 291 ? -0.559 -13.178 12.519 1.00 87.19 291 PHE A C 1
ATOM 2302 O O . PHE A 1 291 ? -0.221 -13.748 11.490 1.00 87.19 291 PHE A O 1
ATOM 2309 N N . ILE A 1 292 ? -0.518 -13.779 13.712 1.00 90.25 292 ILE A N 1
ATOM 2310 C CA . ILE A 1 292 ? -0.092 -15.175 13.906 1.00 90.25 292 ILE A CA 1
ATOM 2311 C C . ILE A 1 292 ? -1.036 -16.155 13.198 1.00 90.25 292 ILE A C 1
ATOM 2313 O O . ILE A 1 292 ? -0.584 -17.193 12.725 1.00 90.25 292 ILE A O 1
ATOM 2317 N N . SER A 1 293 ? -2.330 -15.837 13.090 1.00 90.38 293 SER A N 1
ATOM 2318 C CA . SER A 1 293 ? -3.273 -16.697 12.366 1.00 90.38 293 SER A CA 1
ATOM 2319 C C . SER A 1 293 ? -3.078 -16.698 10.847 1.00 90.38 293 SER A C 1
ATOM 2321 O O . SER A 1 293 ? -3.634 -17.563 10.180 1.00 90.38 293 SER A O 1
ATOM 2323 N N . ILE A 1 294 ? -2.324 -15.743 10.290 1.00 89.06 294 ILE A N 1
ATOM 2324 C CA . ILE A 1 294 ? -2.069 -15.654 8.848 1.00 89.06 294 ILE A CA 1
ATOM 2325 C C . ILE A 1 294 ? -0.843 -16.516 8.501 1.00 89.06 294 ILE A C 1
ATOM 2327 O O . ILE A 1 294 ? 0.224 -16.294 9.080 1.00 89.06 294 ILE A O 1
ATOM 2331 N N . PRO A 1 295 ? -0.932 -17.434 7.519 1.00 90.50 295 PRO A N 1
ATOM 2332 C CA . PRO A 1 295 ? 0.223 -18.199 7.060 1.00 90.50 295 PRO A CA 1
ATOM 2333 C C . PRO A 1 295 ? 1.392 -17.298 6.644 1.00 90.50 295 PRO A C 1
ATOM 2335 O O . PRO A 1 295 ? 1.215 -16.239 6.026 1.00 90.50 295 PRO A O 1
ATOM 2338 N N . VAL A 1 296 ? 2.607 -17.724 6.995 1.00 85.94 296 VAL A N 1
ATOM 2339 C CA . VAL A 1 296 ? 3.821 -16.912 6.848 1.00 85.94 296 VAL A CA 1
ATOM 2340 C C . VAL A 1 296 ? 4.077 -16.527 5.398 1.00 85.94 296 VAL A C 1
ATOM 2342 O O . VAL A 1 296 ? 4.586 -15.448 5.140 1.00 85.94 296 VAL A O 1
ATOM 2345 N N . GLU A 1 297 ? 3.674 -17.346 4.437 1.00 85.81 297 GLU A N 1
ATOM 2346 C CA . GLU A 1 297 ? 3.847 -17.090 3.015 1.00 85.81 297 GLU A CA 1
ATOM 2347 C C . GLU A 1 297 ? 3.008 -15.888 2.563 1.00 85.81 297 GLU A C 1
ATOM 2349 O O . GLU A 1 297 ? 3.499 -15.023 1.830 1.00 85.81 297 GLU A O 1
ATOM 2354 N N . TYR A 1 298 ? 1.778 -15.754 3.078 1.00 84.06 298 TYR A N 1
ATOM 2355 C CA . TYR A 1 298 ? 0.993 -14.538 2.885 1.00 84.06 298 TYR A CA 1
ATOM 2356 C C . TYR A 1 298 ? 1.663 -13.358 3.572 1.00 84.06 298 TYR A C 1
ATOM 2358 O O . TYR A 1 298 ? 1.710 -12.287 2.984 1.00 84.06 298 TYR A O 1
ATOM 2366 N N . LEU A 1 299 ? 2.229 -13.517 4.771 1.00 78.75 299 LEU A N 1
ATOM 2367 C CA . LEU A 1 299 ? 2.954 -12.440 5.454 1.00 78.75 299 LEU A CA 1
ATOM 2368 C C . LEU A 1 299 ? 4.266 -12.053 4.766 1.00 78.75 299 LEU A C 1
ATOM 2370 O O . LEU A 1 299 ? 4.609 -10.879 4.752 1.00 78.75 299 LEU A O 1
ATOM 2374 N N . LEU A 1 300 ? 4.999 -12.972 4.152 1.00 76.00 300 LEU A N 1
ATOM 2375 C CA . LEU A 1 300 ? 6.210 -12.678 3.384 1.00 76.00 300 LEU A CA 1
ATOM 2376 C C . LEU A 1 300 ? 5.854 -11.993 2.075 1.00 76.00 300 LEU A C 1
ATOM 2378 O O . LEU A 1 300 ? 6.521 -11.047 1.659 1.00 76.00 300 LEU A O 1
ATOM 2382 N N . ALA A 1 301 ? 4.741 -12.389 1.467 1.00 70.81 301 ALA A N 1
ATOM 2383 C CA . ALA A 1 301 ? 4.151 -11.610 0.403 1.00 70.81 301 ALA A CA 1
ATOM 2384 C C . ALA A 1 301 ? 3.671 -10.234 0.903 1.00 70.81 301 ALA A C 1
ATOM 2386 O O . ALA A 1 301 ? 3.826 -9.270 0.166 1.00 70.81 301 ALA A O 1
ATOM 2387 N N . LYS A 1 302 ? 3.133 -10.105 2.127 1.00 57.75 302 LYS A N 1
ATOM 2388 C CA . LYS A 1 302 ? 2.398 -8.919 2.630 1.00 57.75 302 LYS A CA 1
ATOM 2389 C C . LYS A 1 302 ? 3.191 -7.889 3.408 1.00 57.75 302 LYS A C 1
ATOM 2391 O O . LYS A 1 302 ? 2.910 -6.704 3.256 1.00 57.75 302 LYS A O 1
ATOM 2396 N N . SER A 1 303 ? 4.193 -8.302 4.173 1.00 42.75 303 SER A N 1
ATOM 2397 C CA . SER A 1 303 ? 5.087 -7.453 4.975 1.00 42.75 303 SER A CA 1
ATOM 2398 C C . SER A 1 303 ? 5.787 -6.390 4.127 1.00 42.75 303 SER A C 1
ATOM 2400 O O . SER A 1 303 ? 6.334 -5.430 4.661 1.00 42.75 303 SER A O 1
ATOM 2402 N N . LYS A 1 304 ? 5.709 -6.523 2.795 1.00 48.44 304 LYS A N 1
ATOM 2403 C CA . LYS A 1 304 ? 6.200 -5.570 1.801 1.00 48.44 304 LYS A CA 1
ATOM 2404 C C . LYS A 1 304 ? 5.185 -5.286 0.654 1.00 48.44 304 LYS A C 1
ATOM 2406 O O . LYS A 1 304 ? 5.568 -4.733 -0.374 1.00 48.44 304 LYS A O 1
ATOM 2411 N N . ARG A 1 305 ? 3.884 -5.621 0.819 1.00 42.78 305 ARG A N 1
ATOM 2412 C CA . ARG A 1 305 ? 2.739 -5.400 -0.123 1.00 42.78 305 ARG A CA 1
ATOM 2413 C C . ARG A 1 305 ? 1.573 -4.582 0.469 1.00 42.78 305 ARG A C 1
ATOM 2415 O O . ARG A 1 305 ? 0.440 -4.742 0.029 1.00 42.78 305 ARG A O 1
ATOM 2422 N N . LEU A 1 306 ? 1.800 -3.622 1.359 1.00 38.94 306 LEU A N 1
ATOM 2423 C CA . LEU A 1 306 ? 0.741 -2.641 1.679 1.00 38.94 306 LEU A CA 1
ATOM 2424 C C . LEU A 1 306 ? 0.317 -1.759 0.475 1.00 38.94 306 LEU A C 1
ATOM 2426 O O . LEU A 1 306 ? -0.481 -0.847 0.639 1.00 38.94 306 LEU A O 1
ATOM 2430 N N . CYS A 1 307 ? 0.819 -2.028 -0.742 1.00 34.06 307 CYS A N 1
ATOM 2431 C CA . CYS A 1 307 ? 0.534 -1.233 -1.941 1.00 34.06 307 CYS A CA 1
ATOM 2432 C C . CYS A 1 307 ? 0.265 -2.005 -3.247 1.00 34.06 307 CYS A C 1
ATOM 2434 O O . CYS A 1 307 ? 0.033 -1.348 -4.254 1.00 34.06 307 CYS A O 1
ATOM 2436 N N . CYS A 1 308 ? 0.341 -3.344 -3.315 1.00 33.03 308 CYS A N 1
ATOM 2437 C CA . CYS A 1 308 ? 0.284 -4.017 -4.629 1.00 33.03 308 CYS A CA 1
ATOM 2438 C C . CYS A 1 308 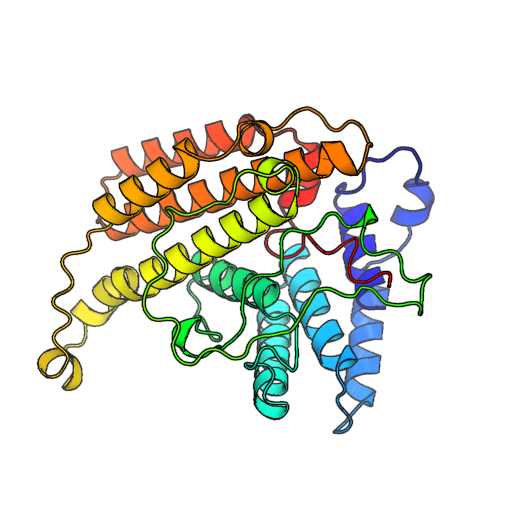? -0.362 -5.412 -4.636 1.00 33.03 308 CYS A C 1
ATOM 2440 O O . CYS A 1 308 ? 0.357 -6.411 -4.488 1.00 33.03 308 CYS A O 1
ATOM 2442 N N . PRO A 1 309 ? -1.667 -5.494 -4.943 1.00 35.00 309 PRO A N 1
ATOM 2443 C CA . PRO A 1 309 ? -2.288 -6.682 -5.529 1.00 35.00 309 PRO A CA 1
ATOM 2444 C C . PRO A 1 309 ? -2.027 -6.840 -7.049 1.00 35.00 309 PRO A C 1
ATOM 2446 O O . PRO A 1 309 ? -2.325 -7.884 -7.611 1.00 35.00 309 PRO A O 1
ATOM 2449 N N . TRP A 1 310 ? -1.399 -5.867 -7.718 1.00 39.56 310 TRP A N 1
ATOM 2450 C CA . TRP A 1 310 ? -1.285 -5.789 -9.185 1.00 39.56 310 TRP A CA 1
ATOM 2451 C C . TRP A 1 310 ? -0.246 -6.707 -9.848 1.00 39.56 310 TRP A C 1
ATOM 2453 O O . TRP A 1 310 ? 0.703 -6.219 -10.458 1.00 39.56 310 TRP A O 1
ATOM 2463 N N . HIS A 1 311 ? -0.385 -8.029 -9.746 1.00 32.16 311 HIS A N 1
ATOM 2464 C CA . HIS A 1 311 ? 0.401 -8.921 -10.612 1.00 32.16 311 HIS A CA 1
ATOM 2465 C C . HIS A 1 311 ? -0.282 -9.212 -11.959 1.00 32.16 311 HIS A C 1
ATOM 2467 O O . HIS A 1 311 ? 0.433 -9.426 -12.929 1.00 32.16 311 HIS A O 1
ATOM 2473 N N . ASN A 1 312 ? -1.615 -9.121 -12.051 1.00 27.61 312 ASN A N 1
ATOM 2474 C CA . ASN A 1 312 ? -2.339 -9.479 -13.281 1.00 27.61 312 ASN A CA 1
ATOM 2475 C C . ASN A 1 312 ? -2.570 -8.304 -14.249 1.00 27.61 312 ASN A C 1
ATOM 2477 O O . ASN A 1 312 ? -2.500 -8.492 -15.451 1.00 27.61 312 ASN A O 1
ATOM 2481 N N . PHE A 1 313 ? -2.737 -7.074 -13.759 1.00 27.83 313 PHE A N 1
ATOM 2482 C CA . PHE A 1 313 ? -3.157 -5.932 -14.599 1.00 27.83 313 PHE A CA 1
ATOM 2483 C C . PHE A 1 313 ? -2.015 -5.183 -15.322 1.00 27.83 313 PHE A C 1
ATOM 2485 O O . PHE A 1 313 ? -2.242 -4.142 -15.924 1.00 27.83 313 PHE A O 1
ATOM 2492 N N . TRP A 1 314 ? -0.769 -5.651 -15.192 1.00 25.88 314 TRP A N 1
ATOM 2493 C CA . TRP A 1 314 ? 0.414 -5.031 -15.821 1.00 25.88 314 TRP A CA 1
ATOM 2494 C C . TRP A 1 314 ? 1.055 -5.909 -16.902 1.00 25.88 314 TRP A C 1
ATOM 2496 O O . TRP A 1 314 ? 2.114 -5.550 -17.416 1.00 25.88 314 TRP A O 1
ATOM 2506 N N . ILE A 1 315 ? 0.471 -7.082 -17.171 1.00 25.09 315 ILE A N 1
ATOM 2507 C CA . ILE A 1 315 ? 0.962 -8.052 -18.164 1.00 25.09 315 ILE A CA 1
ATOM 2508 C C . ILE A 1 315 ? 0.139 -7.992 -19.468 1.00 25.09 315 ILE A C 1
ATOM 2510 O O . ILE A 1 315 ? 0.605 -8.490 -20.489 1.00 25.09 315 ILE A O 1
ATOM 2514 N N . THR A 1 316 ? -1.006 -7.311 -19.454 1.00 23.56 316 THR A N 1
ATOM 2515 C CA . THR A 1 316 ? -1.749 -6.819 -20.629 1.00 23.56 316 THR A CA 1
ATOM 2516 C C . THR A 1 316 ? -1.433 -5.346 -20.861 1.00 23.56 316 THR A C 1
ATOM 2518 O O . THR A 1 316 ? -1.172 -4.961 -22.018 1.00 23.56 316 THR A O 1
#

pLDDT: mean 76.21, std 19.98, range [23.56, 96.56]

Organism: NCBI:txid114810